Protein AF-A0A7T2S684-F1 (afdb_monomer_lite)

InterPro domains:
  IPR029058 Alpha/Beta hydrolase fold [G3DSA:3.40.50.1820] (92-257)
  IPR029058 Alpha/Beta hydrolase fold [SSF53474] (99-249)
  IPR058590 Tle-like phospholipase domain [PF26363] (94-181)

Secondary structure (DSSP, 8-state):
-HHHHHHHHHHHHHHTTGGG-----SGGG--S----TT---S-HHHHHHHHHHHHHHHHHHHHH--SSHHHHTEEEPPPTTEEESSSSPEE-GGG-EEEEEEEESSTT---EEEEEEEE-----SSGGGT-SSSTT---THHHHHHHHHHHHHHHH-TT-S-EEEEEETHHHHHHHHHHHSHHHHTT--EEEEES--SB----S-HHHHHHHHHH--TTEEEEEESS-GGGGGGSGGGTTSTTB------GGGEEEEE-SS---HHHHTSHHHHHHHHHHHHHHHHHHTT--GGG-HHHHHHHTEEEGGGS--

Organism: Delftia acidovorans (NCBI:txid80866)

Sequence (313 aa):
MQRAVLAIGLSLLLSACAIVNKERPGVYWCNEPFLRTDQVQFEKDELSAARNGYMYVTAAALALQGDKLEDKAHWIETPKRLVPIKPDPIYGEDGFQARAFLLHRSPGSQEIEALVIAFTGSQFDDFWKDWVVTNFIGSTSQYAQARELFRKIASEHPDVPKRILTGFSLGGALASHVALHPDTSKSVDEVWAFNPSGRIFDVRSDEDKRKTASERDSRFWLVANYAEGIRYTRTNFLSWVSGVDWIPAPKNQFVNRIELVKTNPIQGHYRYILFRDLIFAAEQDSRIRGVSEAQNEPLEILRQTSFAACSKG

pLDDT: mean 80.87, std 19.01, range [29.94, 98.81]

Radius of gyration: 18.92 Å; chains: 1; bounding box: 51×43×58 Å

Foldseek 3Di:
DVVVVVVVVVVVVVCVVQVPDDPDQDPLLALPLPDDLPDCLDDPLLLVCLQVCLLQLLQQVVQQQDDDPVNVQKDFDRFQQWAWPDPDWDDDPPGWTKTWTFGAPDRPDPHTAEIEIHTEDDDDDPPCVCVCVCPVVPDCVSLVVLLVVQVVVCVVVVPHPAYEQEYAACSLLSQLLQCQPPVRVVRHQAYEYEPYAQQNQRPDDPVVLVVLQVPFDCRYAYAFAQAAPRVVLQDPPCVVPHSGDHRRHDPSRYHHHQDSDDHHNVVRSDSSRSSVSSLSSNLSSCVNVVPDPVRSSSSVRSVRIHRNSHPDD

Structure (mmCIF, N/CA/C/O backbone):
data_AF-A0A7T2S684-F1
#
_entry.id   AF-A0A7T2S684-F1
#
loop_
_atom_site.group_PDB
_atom_site.id
_atom_site.type_symbol
_atom_site.label_atom_id
_atom_site.label_alt_id
_atom_site.label_comp_id
_atom_site.label_asym_id
_atom_site.label_entity_id
_atom_site.label_seq_id
_atom_site.pdbx_PDB_ins_code
_atom_site.Cartn_x
_atom_site.Cartn_y
_atom_site.Cartn_z
_atom_site.occupancy
_atom_site.B_iso_or_equiv
_atom_site.auth_seq_id
_atom_site.auth_comp_id
_atom_site.auth_asym_id
_atom_site.auth_atom_id
_atom_site.pdbx_PDB_model_num
ATOM 1 N N . MET A 1 1 ? 27.154 19.665 -9.733 1.00 39.84 1 MET A N 1
ATOM 2 C CA . MET A 1 1 ? 27.625 19.203 -8.404 1.00 39.84 1 MET A CA 1
ATOM 3 C C . MET A 1 1 ? 27.408 20.223 -7.283 1.00 39.84 1 MET A C 1
ATOM 5 O O . MET A 1 1 ? 26.737 19.879 -6.324 1.00 39.84 1 MET A O 1
ATOM 9 N N . GLN A 1 2 ? 27.871 21.475 -7.391 1.00 30.19 2 GLN A N 1
ATOM 10 C CA . GLN A 1 2 ? 27.776 22.463 -6.291 1.00 30.19 2 GLN A CA 1
ATOM 11 C C . GLN A 1 2 ? 26.346 22.826 -5.833 1.00 30.19 2 GLN A C 1
ATOM 13 O O . GLN A 1 2 ? 26.132 23.073 -4.652 1.00 30.19 2 GLN A O 1
ATOM 18 N N . ARG A 1 3 ? 25.342 22.794 -6.723 1.00 29.94 3 ARG A N 1
ATOM 19 C CA . ARG A 1 3 ? 23.936 23.065 -6.353 1.00 29.94 3 ARG A CA 1
ATOM 20 C C . ARG A 1 3 ? 23.274 21.933 -5.551 1.00 29.94 3 ARG A C 1
ATOM 22 O O . ARG A 1 3 ? 22.403 22.209 -4.737 1.00 29.94 3 ARG A O 1
ATOM 29 N N . ALA A 1 4 ? 23.713 20.686 -5.744 1.00 33.88 4 ALA A N 1
ATOM 30 C CA . ALA A 1 4 ? 23.217 19.535 -4.985 1.00 33.88 4 ALA A CA 1
ATOM 31 C C . ALA A 1 4 ? 23.741 19.564 -3.542 1.00 33.88 4 ALA A C 1
ATOM 33 O O . ALA A 1 4 ? 22.977 19.379 -2.604 1.00 33.88 4 ALA A O 1
ATOM 34 N N . VAL A 1 5 ? 25.021 19.909 -3.361 1.00 38.28 5 VAL A N 1
ATOM 35 C CA . VAL A 1 5 ? 25.654 20.039 -2.038 1.00 38.28 5 VAL A CA 1
ATOM 36 C C . VAL A 1 5 ? 25.022 21.174 -1.219 1.00 38.28 5 VAL A C 1
ATOM 38 O O . VAL A 1 5 ? 24.808 21.015 -0.021 1.00 38.28 5 VAL A O 1
ATOM 41 N N . LEU A 1 6 ? 24.641 22.286 -1.863 1.00 35.59 6 LEU A N 1
ATOM 42 C CA . LEU A 1 6 ? 23.982 23.407 -1.180 1.00 35.59 6 LEU A CA 1
ATOM 43 C C . LEU A 1 6 ? 22.554 23.077 -0.711 1.00 35.59 6 LEU A C 1
ATOM 45 O O . LEU A 1 6 ? 22.166 23.473 0.385 1.00 35.59 6 LEU A O 1
ATOM 49 N N . ALA A 1 7 ? 21.779 22.340 -1.514 1.00 44.00 7 ALA A N 1
ATOM 50 C CA . ALA A 1 7 ? 20.428 21.919 -1.138 1.00 44.00 7 ALA A CA 1
ATOM 51 C C . ALA A 1 7 ? 20.449 20.903 0.018 1.00 44.00 7 ALA A C 1
ATOM 53 O O . ALA A 1 7 ? 19.655 21.017 0.948 1.00 44.00 7 ALA A O 1
ATOM 54 N N . ILE A 1 8 ? 21.416 19.976 -0.005 1.00 42.66 8 ILE A N 1
ATOM 55 C CA . ILE A 1 8 ? 21.641 18.970 1.045 1.00 42.66 8 ILE A CA 1
ATOM 56 C C . ILE A 1 8 ? 22.076 19.640 2.361 1.00 42.66 8 ILE A C 1
ATOM 58 O O . ILE A 1 8 ? 21.568 19.303 3.432 1.00 42.66 8 ILE A O 1
ATOM 62 N N . GLY A 1 9 ? 22.949 20.650 2.286 1.00 35.19 9 GLY A N 1
ATOM 63 C CA . GLY A 1 9 ? 23.376 21.440 3.445 1.00 35.19 9 GLY A CA 1
ATOM 64 C C . GLY A 1 9 ? 22.241 22.224 4.114 1.00 35.19 9 GLY A C 1
ATOM 65 O O . GLY A 1 9 ? 22.182 22.300 5.340 1.00 35.19 9 GLY A O 1
ATOM 66 N N . LEU A 1 10 ? 21.297 22.761 3.334 1.00 40.22 10 LEU A N 1
ATOM 67 C CA . LEU A 1 10 ? 20.173 23.536 3.871 1.00 40.22 10 LEU A CA 1
ATOM 68 C C . LEU A 1 10 ? 19.100 22.643 4.523 1.00 40.22 10 LEU A C 1
ATOM 70 O O . LEU A 1 10 ? 18.521 23.017 5.543 1.00 40.22 10 LEU A O 1
ATOM 74 N N . SER A 1 11 ? 18.881 21.431 3.999 1.00 43.44 11 SER A N 1
ATOM 75 C CA . SER A 1 11 ? 18.021 20.426 4.643 1.00 43.44 11 SER A CA 1
ATOM 76 C C . SER A 1 11 ? 18.587 19.911 5.970 1.00 43.44 11 SER A C 1
ATOM 78 O O . SER A 1 11 ? 17.816 19.636 6.888 1.00 43.44 11 SER A O 1
ATOM 80 N N . LEU A 1 12 ? 19.916 19.843 6.117 1.00 41.12 12 LEU A N 1
ATOM 81 C CA . LEU A 1 12 ? 20.570 19.452 7.374 1.00 41.12 12 LEU A CA 1
ATOM 82 C C . LEU A 1 12 ? 20.339 20.489 8.485 1.00 41.12 12 LEU A C 1
ATOM 84 O O . LEU A 1 12 ? 20.073 20.121 9.628 1.00 41.12 12 LEU A O 1
ATOM 88 N N . LEU A 1 13 ? 20.345 21.780 8.140 1.00 38.06 13 LEU A N 1
ATOM 89 C CA . LEU A 1 13 ? 20.085 22.868 9.091 1.00 38.06 13 LEU A CA 1
ATOM 90 C C . LEU A 1 13 ? 18.611 22.946 9.523 1.00 38.06 13 LEU A C 1
ATOM 92 O O . LEU A 1 13 ? 18.332 23.240 10.682 1.00 38.06 13 LEU A O 1
ATOM 96 N N . LEU A 1 14 ? 17.665 22.613 8.637 1.00 40.38 14 LEU A N 1
ATOM 97 C CA . LEU A 1 14 ? 16.235 22.541 8.981 1.00 40.38 14 LEU A CA 1
ATOM 98 C C . LEU A 1 14 ? 15.871 21.273 9.776 1.00 40.38 14 LEU A C 1
ATOM 100 O O . LEU A 1 14 ? 14.898 21.273 10.529 1.00 40.38 14 LEU A O 1
ATOM 104 N N . SER A 1 15 ? 16.678 20.215 9.662 1.00 41.69 15 SER A N 1
ATOM 105 C CA . SER A 1 15 ? 16.504 18.961 10.409 1.00 41.69 15 SER A CA 1
ATOM 106 C C . SER A 1 15 ? 17.059 19.035 11.833 1.00 41.69 15 SER A C 1
ATOM 108 O O . SER A 1 15 ? 16.585 18.318 12.707 1.00 41.69 15 SER A O 1
ATOM 110 N N . ALA A 1 16 ? 18.009 19.933 12.113 1.00 33.53 16 ALA A N 1
ATOM 111 C CA . ALA A 1 16 ? 18.573 20.093 13.456 1.00 33.53 16 ALA A CA 1
ATOM 112 C C . ALA A 1 16 ? 17.530 20.550 14.499 1.00 33.53 16 ALA A C 1
ATOM 114 O O . ALA A 1 16 ? 17.606 20.156 15.661 1.00 33.53 16 ALA A O 1
ATOM 115 N N . CYS A 1 17 ? 16.493 21.289 14.085 1.00 37.22 17 CYS A N 1
ATOM 116 C CA . CYS A 1 17 ? 15.357 21.628 14.952 1.00 37.22 17 CYS A CA 1
ATOM 117 C C . CYS A 1 17 ? 14.319 20.493 15.083 1.00 37.22 17 CYS A C 1
ATOM 119 O O . CYS A 1 17 ? 13.532 20.499 16.027 1.00 37.22 17 CYS A O 1
ATOM 121 N N . ALA A 1 18 ? 14.319 19.499 14.185 1.00 38.38 18 ALA A N 1
ATOM 122 C CA . ALA A 1 18 ? 13.431 18.332 14.253 1.00 38.38 18 ALA A CA 1
ATOM 123 C C . ALA A 1 18 ? 13.881 17.288 15.297 1.00 38.38 18 ALA A C 1
ATOM 125 O O . ALA A 1 18 ? 13.074 16.464 15.725 1.00 38.38 18 ALA A O 1
ATOM 126 N N . ILE A 1 19 ? 15.143 17.360 15.741 1.00 40.72 19 ILE A N 1
ATOM 127 C CA . ILE A 1 19 ? 15.779 16.437 16.698 1.00 40.72 19 ILE A CA 1
ATOM 128 C C . ILE A 1 19 ? 15.292 16.658 18.147 1.00 40.72 19 ILE A C 1
ATOM 130 O O . ILE A 1 19 ? 15.455 15.788 18.998 1.00 40.72 19 ILE A O 1
ATOM 134 N N . VAL A 1 20 ? 14.654 17.794 18.454 1.00 38.44 20 VAL A N 1
ATOM 135 C CA . VAL A 1 20 ? 14.320 18.163 19.847 1.00 38.44 20 VAL A CA 1
ATOM 136 C C . VAL A 1 20 ? 12.927 17.689 20.291 1.00 38.44 20 VAL A C 1
ATOM 138 O O . VAL A 1 20 ? 12.655 17.622 21.489 1.00 38.44 20 VAL A O 1
ATOM 141 N N . ASN A 1 21 ? 12.056 17.263 19.371 1.00 39.06 21 ASN A N 1
ATOM 142 C CA . ASN A 1 21 ? 10.782 16.650 19.753 1.00 39.06 21 ASN A CA 1
ATOM 143 C C . ASN A 1 21 ? 10.961 15.143 19.947 1.00 39.06 21 ASN A C 1
ATOM 145 O O . ASN A 1 21 ? 10.680 14.348 19.050 1.00 39.06 21 ASN A O 1
ATOM 149 N N . LYS A 1 22 ? 11.408 14.756 21.149 1.00 43.94 22 LYS A N 1
ATOM 150 C CA . LYS A 1 22 ? 11.205 13.388 21.644 1.00 43.94 22 LYS A CA 1
ATOM 151 C C . LYS A 1 22 ? 9.724 13.044 21.488 1.00 43.94 22 LYS A C 1
ATOM 153 O O . LYS A 1 22 ? 8.872 13.848 21.880 1.00 43.94 22 LYS A O 1
ATOM 158 N N . GLU A 1 23 ? 9.432 11.879 20.910 1.00 49.41 23 GLU A N 1
ATOM 159 C CA . GLU A 1 23 ? 8.083 11.311 20.933 1.00 49.41 23 GLU A CA 1
ATOM 160 C C . GLU A 1 23 ? 7.556 11.408 22.358 1.00 49.41 23 GLU A C 1
ATOM 162 O O . GLU A 1 23 ? 8.245 11.003 23.293 1.00 49.41 23 GLU A O 1
ATOM 167 N N . ARG A 1 24 ? 6.385 12.018 22.546 1.00 49.03 24 ARG A N 1
ATOM 168 C CA . ARG A 1 24 ? 5.746 12.033 23.859 1.00 49.03 24 ARG A CA 1
ATOM 169 C C . ARG A 1 24 ? 5.047 10.682 24.020 1.00 49.03 24 ARG A C 1
ATOM 171 O O . ARG A 1 24 ? 4.053 10.471 23.325 1.00 49.03 24 ARG A O 1
ATOM 178 N N . PRO A 1 25 ? 5.527 9.777 24.893 1.00 47.19 25 PRO A N 1
ATOM 179 C CA . PRO A 1 25 ? 4.787 8.560 25.210 1.00 47.19 25 PRO A CA 1
ATOM 180 C C . PRO A 1 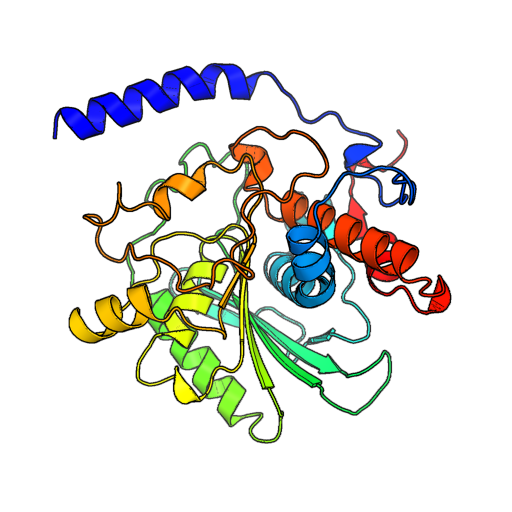25 ? 3.442 8.962 25.841 1.00 47.19 25 PRO A C 1
ATOM 182 O O . PRO A 1 25 ? 3.389 9.947 26.584 1.00 47.19 25 PRO A O 1
ATOM 185 N N . GLY A 1 26 ? 2.352 8.260 25.522 1.00 60.19 26 GLY A N 1
ATOM 186 C CA . GLY A 1 26 ? 1.001 8.571 26.009 1.00 60.19 26 GLY A CA 1
ATOM 187 C C . GLY A 1 26 ? -0.079 8.566 24.920 1.00 60.19 26 GLY A C 1
ATOM 188 O O . GLY A 1 26 ? 0.121 7.983 23.857 1.00 60.19 26 GLY A O 1
ATOM 189 N N . VAL A 1 27 ? -1.206 9.245 25.207 1.00 50.19 27 VAL A N 1
ATOM 190 C CA . VAL A 1 27 ? -2.505 9.294 24.475 1.00 50.19 27 VAL A CA 1
ATOM 191 C C . VAL A 1 27 ? -2.404 9.206 22.943 1.00 50.19 27 VAL A C 1
ATOM 193 O O . VAL A 1 27 ? -3.266 8.614 22.309 1.00 50.19 27 VAL A O 1
ATOM 196 N N . TYR A 1 28 ? -1.341 9.748 22.349 1.00 56.31 28 TYR A N 1
ATOM 197 C CA . TYR A 1 28 ? -1.071 9.758 20.908 1.00 56.31 28 TYR A CA 1
ATOM 198 C C . TYR A 1 28 ? -0.922 8.379 20.267 1.00 56.31 28 TYR A C 1
ATOM 200 O O . TYR A 1 28 ? -1.254 8.203 19.099 1.00 56.31 28 TYR A O 1
ATOM 208 N N . TRP A 1 29 ? -0.376 7.417 20.999 1.00 65.56 29 TRP A N 1
ATOM 209 C CA . TRP A 1 29 ? -0.237 6.047 20.516 1.00 65.56 29 TRP A CA 1
ATOM 210 C C . TRP A 1 29 ? -1.450 5.195 20.882 1.00 65.56 29 TRP A C 1
ATOM 212 O O . TRP A 1 29 ? -1.588 4.091 20.374 1.00 65.56 29 TRP A O 1
ATOM 222 N N . CYS A 1 30 ? -2.315 5.689 21.774 1.00 71.69 30 CYS A N 1
ATOM 223 C CA . CYS A 1 30 ? -3.399 4.904 22.345 1.00 71.69 30 CYS A CA 1
ATOM 224 C C . CYS A 1 30 ? -4.524 4.680 21.346 1.00 71.69 30 CYS A C 1
ATOM 226 O O . CYS A 1 30 ? -4.918 5.572 20.604 1.00 71.69 30 CYS A O 1
ATOM 228 N N . ASN A 1 31 ? -5.090 3.481 21.412 1.00 68.38 31 ASN A N 1
ATOM 229 C CA . ASN A 1 31 ? -6.130 3.003 20.507 1.00 68.38 31 ASN A CA 1
ATOM 230 C C . ASN A 1 31 ? -7.540 3.469 20.879 1.00 68.38 31 ASN A C 1
ATOM 232 O O . ASN A 1 31 ? -8.526 2.972 20.336 1.00 68.38 31 ASN A O 1
ATOM 236 N N . GLU A 1 32 ? -7.655 4.397 21.830 1.00 65.94 32 GLU A N 1
ATOM 237 C CA . GLU A 1 32 ? -8.937 4.995 22.175 1.00 65.94 32 GLU A CA 1
ATOM 238 C C . GLU A 1 32 ? -9.296 6.047 21.116 1.00 65.94 32 GLU A C 1
ATOM 240 O O . GLU A 1 32 ? -8.545 7.010 20.935 1.00 65.94 32 GLU A O 1
ATOM 245 N N . PRO A 1 33 ? -10.434 5.909 20.411 1.00 61.09 33 PRO A N 1
ATOM 246 C CA . PRO A 1 33 ? -10.879 6.903 19.444 1.00 61.09 33 PRO A CA 1
ATOM 247 C C . PRO A 1 33 ? -11.296 8.186 20.177 1.00 61.09 33 PRO A C 1
ATOM 249 O O . PRO A 1 33 ? -12.446 8.356 20.572 1.00 61.09 33 PRO A O 1
ATOM 252 N N . PHE A 1 34 ? -10.354 9.110 20.368 1.00 64.88 34 PHE A N 1
ATOM 253 C CA . PHE A 1 34 ? -10.601 10.385 21.052 1.00 64.88 34 PHE A CA 1
ATOM 254 C C . PHE A 1 34 ? -11.191 11.466 20.133 1.00 64.88 34 PHE A C 1
ATOM 256 O O . PHE A 1 34 ? -11.574 12.538 20.605 1.00 64.88 34 PHE A O 1
ATOM 263 N N . LEU A 1 35 ? -11.281 11.201 18.827 1.00 63.88 35 LEU A N 1
ATOM 264 C CA . LEU A 1 35 ? -11.844 12.151 17.870 1.00 63.88 35 LEU A CA 1
ATOM 265 C C . LEU A 1 35 ? -13.353 12.213 18.000 1.00 63.88 35 LEU A C 1
ATOM 267 O O . LEU A 1 35 ? -14.013 11.176 18.050 1.00 63.88 35 LEU A O 1
ATOM 271 N N . ARG A 1 36 ? -13.912 13.419 18.030 1.00 64.06 36 ARG A N 1
ATOM 272 C CA . ARG A 1 36 ? -15.363 13.616 17.969 1.00 64.06 36 ARG A CA 1
ATOM 273 C C . ARG A 1 36 ? -15.816 13.803 16.522 1.00 64.06 36 ARG A C 1
ATOM 275 O O . ARG A 1 36 ? -15.065 14.288 15.683 1.00 64.06 36 ARG A O 1
ATOM 282 N N . THR A 1 37 ? -17.074 13.475 16.231 1.00 62.88 37 THR A N 1
ATOM 283 C CA . THR A 1 37 ? -17.661 13.628 14.886 1.00 62.88 37 THR A CA 1
ATOM 284 C C . THR A 1 37 ? -17.737 15.082 14.413 1.00 62.88 37 THR A C 1
ATOM 286 O O . THR A 1 37 ? -17.813 15.322 13.215 1.00 62.88 37 THR A O 1
ATOM 289 N N . ASP A 1 38 ? -17.726 16.048 15.336 1.00 59.62 38 ASP A N 1
ATOM 290 C CA . ASP A 1 38 ? -17.776 17.491 15.073 1.00 59.62 38 ASP A CA 1
ATOM 291 C C . ASP A 1 38 ? -16.390 18.148 14.933 1.00 59.62 38 ASP A C 1
ATOM 293 O O . ASP A 1 38 ? -16.299 19.340 14.639 1.00 59.62 38 ASP A O 1
ATOM 297 N N . GLN A 1 39 ? -15.303 17.390 15.106 1.00 65.75 39 GLN A N 1
ATOM 298 C CA . GLN A 1 39 ? -13.948 17.881 14.872 1.00 65.75 39 GLN A CA 1
ATOM 299 C C . GLN A 1 39 ? -13.576 17.692 13.400 1.00 65.75 39 GLN A C 1
ATOM 301 O O . GLN A 1 39 ? -13.364 16.572 12.934 1.00 65.75 39 GLN A O 1
ATOM 306 N N . VAL A 1 40 ? -13.478 18.797 12.658 1.00 58.69 40 VAL A N 1
ATOM 307 C CA . VAL A 1 40 ? -12.962 18.789 11.282 1.00 58.69 40 VAL A CA 1
ATOM 308 C C . VAL A 1 40 ? -11.446 18.641 11.347 1.00 58.69 40 VAL A C 1
ATOM 310 O O . VAL A 1 40 ? -10.722 19.630 11.439 1.00 58.69 40 VAL A O 1
ATOM 313 N N . GLN A 1 41 ? -10.982 17.395 11.379 1.00 80.44 41 GLN A N 1
ATOM 314 C CA . GLN A 1 41 ? -9.556 17.071 11.420 1.00 80.44 41 GLN A CA 1
ATOM 315 C C . GLN A 1 41 ? -9.036 16.543 10.080 1.00 80.44 41 GLN A C 1
ATOM 317 O O . GLN A 1 41 ? -7.875 16.765 9.761 1.00 80.44 41 GLN A O 1
ATOM 322 N N . PHE A 1 42 ? -9.912 15.922 9.285 1.00 88.12 42 PHE A N 1
ATOM 323 C CA . PHE A 1 42 ? -9.614 15.420 7.947 1.00 88.12 42 PHE A CA 1
ATOM 324 C C . PHE A 1 42 ? -10.619 15.966 6.932 1.00 88.12 42 PHE A C 1
ATOM 326 O O . PHE A 1 42 ? -11.815 16.098 7.214 1.00 88.12 42 PHE A O 1
ATOM 333 N N . GLU A 1 43 ? -10.138 16.266 5.733 1.00 90.25 43 GLU A N 1
ATOM 334 C CA . GLU A 1 43 ? -10.942 16.683 4.595 1.00 90.25 43 GLU A CA 1
ATOM 335 C C . GLU A 1 43 ? -11.573 15.489 3.855 1.00 90.25 43 GLU A C 1
ATOM 337 O O . GLU A 1 43 ? -11.316 14.315 4.121 1.00 90.25 43 GLU A O 1
ATOM 342 N N . LYS A 1 44 ? -12.457 15.782 2.895 1.00 90.88 44 LYS A N 1
ATOM 343 C CA . LYS A 1 44 ? -13.269 14.769 2.204 1.00 90.88 44 LYS A CA 1
ATOM 344 C C . LYS A 1 44 ? -12.439 13.732 1.435 1.00 90.88 44 LYS A C 1
ATOM 346 O O . LYS A 1 44 ? -12.834 12.569 1.363 1.00 90.88 44 LYS A O 1
ATOM 351 N N . ASP A 1 45 ? -11.347 14.147 0.805 1.00 92.62 45 ASP A N 1
ATOM 352 C CA . ASP A 1 45 ? -10.444 13.247 0.083 1.00 92.62 45 ASP A CA 1
ATOM 353 C C . ASP A 1 45 ? -9.624 12.378 1.042 1.00 92.62 45 ASP A C 1
ATOM 355 O O . ASP A 1 45 ? -9.468 11.189 0.779 1.00 92.62 45 ASP A O 1
ATOM 359 N N . GLU A 1 46 ? -9.199 12.925 2.182 1.00 94.19 46 GLU A N 1
ATOM 360 C CA . GLU A 1 46 ? -8.542 12.180 3.260 1.00 94.19 46 GLU A CA 1
ATOM 361 C C . GLU A 1 46 ? -9.454 11.096 3.838 1.00 94.19 46 GLU A C 1
ATOM 363 O O . GLU A 1 46 ? -9.074 9.926 3.868 1.00 94.19 46 GLU A O 1
ATOM 368 N N . LEU A 1 47 ? -10.693 11.450 4.195 1.00 94.25 47 LEU A N 1
ATOM 369 C CA . LEU A 1 47 ? -11.699 10.495 4.670 1.00 94.25 47 LEU A CA 1
ATOM 370 C C . LEU A 1 47 ? -12.030 9.438 3.606 1.00 94.25 47 LEU A C 1
ATOM 372 O O . LEU A 1 47 ? -12.184 8.258 3.917 1.00 94.25 47 LEU A O 1
ATOM 376 N N . SER A 1 48 ? -12.093 9.828 2.327 1.00 95.19 48 SER A N 1
ATOM 377 C CA . SER A 1 48 ? -12.333 8.878 1.236 1.00 95.19 48 SER A CA 1
ATOM 378 C C . SER A 1 48 ? -11.162 7.917 1.029 1.00 95.19 48 SER A C 1
ATOM 380 O O . SER A 1 48 ? -11.397 6.729 0.806 1.00 95.19 48 SER A O 1
ATOM 382 N N . ALA A 1 49 ? -9.922 8.407 1.072 1.00 96.31 49 ALA A N 1
ATOM 383 C CA . ALA A 1 49 ? -8.735 7.566 0.978 1.00 96.31 49 ALA A CA 1
ATOM 384 C C . ALA A 1 49 ? -8.643 6.624 2.182 1.00 96.31 49 ALA A C 1
ATOM 386 O O . ALA A 1 49 ? -8.360 5.444 2.006 1.00 96.31 49 ALA A O 1
ATOM 387 N N . ALA A 1 50 ? -8.962 7.110 3.382 1.00 96.25 50 ALA A N 1
ATOM 388 C CA . ALA A 1 50 ? -8.982 6.307 4.595 1.00 96.25 50 ALA A CA 1
ATOM 389 C C . ALA A 1 50 ? -10.032 5.191 4.531 1.00 96.25 50 ALA A C 1
ATOM 391 O O . ALA A 1 50 ? -9.698 4.019 4.703 1.00 96.25 50 ALA A O 1
ATOM 392 N N . ARG A 1 51 ? -11.280 5.520 4.178 1.00 96.31 51 ARG A N 1
ATOM 393 C CA . ARG A 1 51 ? -12.357 4.534 4.005 1.00 96.31 51 ARG A CA 1
ATOM 394 C C . ARG A 1 51 ? -11.997 3.434 3.011 1.00 96.31 51 ARG A C 1
ATOM 396 O O . ARG A 1 51 ? -12.334 2.277 3.233 1.00 96.31 51 ARG A O 1
ATOM 403 N N . ASN A 1 52 ? -11.400 3.797 1.883 1.00 96.94 52 ASN A N 1
ATOM 404 C CA . ASN A 1 52 ? -11.113 2.834 0.824 1.00 96.9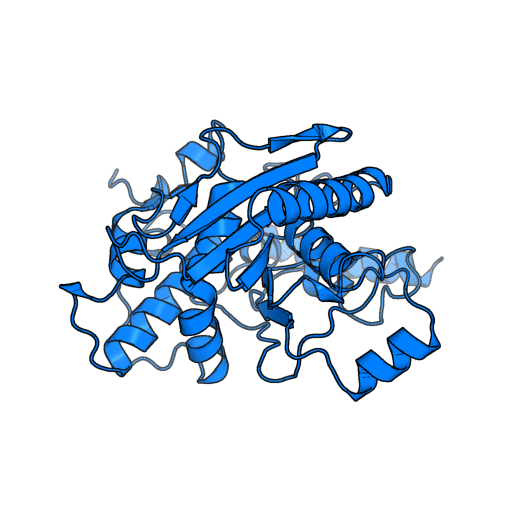4 52 ASN A CA 1
ATOM 405 C C . ASN A 1 52 ? -9.789 2.088 1.073 1.00 96.94 52 ASN A C 1
ATOM 407 O O . ASN A 1 52 ? -9.616 0.973 0.594 1.00 96.94 52 ASN A O 1
ATOM 411 N N . GLY A 1 53 ? -8.865 2.703 1.816 1.00 97.62 53 GLY A N 1
ATOM 412 C CA . GLY A 1 53 ? -7.485 2.257 1.976 1.00 97.62 53 GLY A CA 1
ATOM 413 C C . GLY A 1 53 ? -7.157 1.583 3.304 1.00 97.62 53 GLY A C 1
ATOM 414 O O . GLY A 1 53 ? -6.070 1.015 3.409 1.00 97.62 53 GLY A O 1
ATOM 415 N N . TYR A 1 54 ? -8.043 1.619 4.312 1.00 97.38 54 TYR A N 1
ATOM 416 C CA . TYR A 1 54 ? -7.724 1.141 5.668 1.00 97.38 54 TYR A CA 1
ATOM 417 C C . TYR A 1 54 ? -7.237 -0.317 5.683 1.00 97.38 54 TYR A C 1
ATOM 419 O O . TYR A 1 54 ? -6.293 -0.659 6.394 1.00 97.38 54 TYR A O 1
ATOM 427 N N . MET A 1 55 ? -7.823 -1.184 4.855 1.00 98.00 55 MET A N 1
ATOM 428 C CA . MET A 1 55 ? -7.422 -2.588 4.819 1.00 98.00 55 MET A CA 1
ATOM 429 C C . MET A 1 55 ? -6.059 -2.778 4.141 1.00 98.00 55 MET A C 1
ATOM 431 O O . MET A 1 55 ? -5.254 -3.604 4.566 1.00 98.00 55 MET A O 1
ATOM 435 N N . TYR A 1 56 ? -5.753 -1.971 3.125 1.00 98.44 56 TYR A N 1
ATOM 436 C CA . TYR A 1 56 ? -4.489 -2.061 2.395 1.00 98.44 56 TYR A CA 1
ATOM 437 C C . TYR A 1 56 ? -3.332 -1.436 3.172 1.00 98.44 56 TYR A C 1
ATOM 439 O O . TYR A 1 56 ? -2.239 -1.997 3.171 1.00 98.44 56 TYR A O 1
ATOM 447 N N . VAL A 1 57 ? -3.566 -0.343 3.910 1.00 97.56 57 VAL A N 1
ATOM 448 C CA . VAL A 1 57 ? -2.558 0.193 4.839 1.00 97.56 57 VAL A CA 1
ATOM 449 C C . VAL A 1 57 ? -2.285 -0.799 5.970 1.00 97.56 57 VAL A C 1
ATOM 451 O O . VAL A 1 57 ? -1.135 -0.957 6.373 1.00 97.56 57 VAL A O 1
ATOM 454 N N . THR A 1 58 ? -3.313 -1.529 6.423 1.00 97.25 58 THR A N 1
ATOM 455 C CA . THR A 1 58 ? -3.164 -2.605 7.413 1.00 97.25 58 THR A CA 1
ATOM 456 C C . THR A 1 58 ? -2.319 -3.746 6.856 1.00 97.25 58 THR A C 1
ATOM 458 O O . THR A 1 58 ? -1.339 -4.136 7.482 1.00 97.25 58 THR A O 1
ATOM 461 N N . ALA A 1 59 ? -2.617 -4.230 5.646 1.00 97.75 59 ALA A N 1
ATOM 462 C CA . ALA A 1 59 ? -1.811 -5.258 4.984 1.00 97.75 59 ALA A CA 1
ATOM 463 C C . ALA A 1 59 ? -0.350 -4.810 4.773 1.00 97.75 59 ALA A C 1
ATOM 465 O O . ALA A 1 59 ? 0.578 -5.582 5.017 1.00 97.75 59 ALA A O 1
ATOM 466 N N . ALA A 1 60 ? -0.135 -3.554 4.369 1.00 96.56 60 ALA A N 1
ATOM 467 C CA . ALA A 1 60 ? 1.193 -2.967 4.212 1.00 96.56 60 ALA A CA 1
ATOM 468 C C . ALA A 1 60 ? 1.960 -2.869 5.543 1.00 96.56 60 ALA A C 1
ATOM 470 O O . ALA A 1 60 ? 3.169 -3.099 5.568 1.00 96.56 60 ALA A O 1
ATOM 471 N N . ALA A 1 61 ? 1.275 -2.550 6.645 1.00 93.62 61 ALA A N 1
ATOM 472 C CA . ALA A 1 61 ? 1.874 -2.499 7.976 1.00 93.62 61 ALA A CA 1
ATOM 473 C C . ALA A 1 61 ? 2.206 -3.909 8.495 1.00 93.62 61 ALA A C 1
ATOM 475 O O . ALA A 1 61 ? 3.327 -4.142 8.940 1.00 93.62 61 ALA A O 1
ATOM 476 N N . LEU A 1 62 ? 1.293 -4.874 8.333 1.00 93.62 62 LEU A N 1
ATOM 477 C CA . LEU A 1 62 ? 1.507 -6.285 8.682 1.00 93.62 62 LEU A CA 1
ATOM 478 C C . LEU A 1 62 ? 2.676 -6.914 7.915 1.00 93.62 62 LEU A C 1
ATOM 480 O O . LEU A 1 62 ? 3.407 -7.736 8.465 1.00 93.62 62 LEU A O 1
ATOM 484 N N . ALA A 1 63 ? 2.892 -6.529 6.652 1.00 92.56 63 ALA A N 1
ATOM 485 C CA . ALA A 1 63 ? 4.058 -6.975 5.888 1.00 92.56 63 ALA A CA 1
ATOM 486 C C . ALA A 1 63 ? 5.378 -6.588 6.566 1.00 92.56 63 ALA A C 1
ATOM 488 O O . ALA A 1 63 ? 6.339 -7.348 6.512 1.00 92.56 63 ALA A O 1
ATOM 489 N N . LEU A 1 64 ? 5.408 -5.438 7.240 1.00 86.88 64 LEU A N 1
ATOM 490 C CA . LEU A 1 64 ? 6.576 -4.929 7.948 1.00 86.88 64 LEU A CA 1
ATOM 491 C C . LEU A 1 64 ? 6.687 -5.425 9.390 1.00 86.88 64 LEU A C 1
ATOM 493 O O . LEU A 1 64 ? 7.723 -5.181 10.001 1.00 86.88 64 LEU A O 1
ATOM 497 N N . GLN A 1 65 ? 5.673 -6.106 9.921 1.00 85.81 65 GLN A N 1
ATOM 498 C CA . GLN A 1 65 ? 5.681 -6.633 11.281 1.00 85.81 65 GLN A CA 1
ATOM 499 C C . GLN A 1 65 ? 6.484 -7.941 11.353 1.00 85.81 65 GLN A C 1
ATOM 501 O O . GLN A 1 65 ? 6.148 -8.935 10.692 1.00 85.81 65 GLN A O 1
ATOM 506 N N . GLY A 1 66 ? 7.545 -7.928 12.164 1.00 80.06 66 GLY A N 1
ATOM 507 C CA . GLY A 1 66 ? 8.366 -9.087 12.514 1.00 80.06 66 GLY A CA 1
ATOM 508 C C . GLY A 1 66 ? 8.585 -9.209 14.026 1.00 80.06 66 GLY A C 1
ATOM 509 O O . GLY A 1 66 ? 7.747 -8.794 14.820 1.00 80.06 66 GLY A O 1
ATOM 510 N N . ASP A 1 67 ? 9.730 -9.771 14.426 1.00 69.94 67 ASP A N 1
ATOM 511 C CA . ASP A 1 67 ? 10.023 -10.115 15.830 1.00 69.94 67 ASP A CA 1
ATOM 512 C C . ASP A 1 67 ? 10.965 -9.130 16.547 1.00 69.94 67 ASP A C 1
ATOM 514 O O . ASP A 1 67 ? 11.442 -9.391 17.663 1.00 69.94 67 ASP A O 1
ATOM 518 N N . LYS A 1 68 ? 11.274 -7.994 15.911 1.00 70.50 68 LYS A N 1
ATOM 519 C CA . LYS A 1 68 ? 12.183 -6.983 16.468 1.00 70.50 68 LYS A CA 1
ATOM 520 C C . LYS A 1 68 ? 11.523 -6.229 17.621 1.00 70.50 68 LYS A C 1
ATOM 522 O O . LYS A 1 68 ? 10.305 -6.190 17.754 1.00 70.50 68 LYS A O 1
ATOM 527 N N . LEU A 1 69 ? 12.344 -5.602 18.464 1.00 66.69 69 LEU A N 1
ATOM 528 C CA . LEU A 1 69 ? 11.876 -4.869 19.647 1.00 66.69 69 LEU A CA 1
ATOM 529 C C . LEU A 1 69 ? 10.908 -3.727 19.286 1.00 66.69 69 LEU A C 1
ATOM 531 O O . LEU A 1 69 ? 9.935 -3.498 19.993 1.00 66.69 69 LEU A O 1
ATOM 535 N N . GLU A 1 70 ? 11.148 -3.076 18.150 1.00 67.88 70 GLU A N 1
ATOM 536 C CA . GLU A 1 70 ? 10.286 -2.053 17.554 1.00 67.88 70 GLU A CA 1
ATOM 537 C C . GLU A 1 70 ? 8.908 -2.605 17.148 1.00 67.88 70 GLU A C 1
ATOM 539 O O . GLU A 1 70 ? 7.888 -1.989 17.446 1.00 67.88 70 GLU A O 1
ATOM 544 N N . ASP A 1 71 ? 8.863 -3.788 16.530 1.00 68.81 71 ASP A N 1
ATOM 545 C CA . ASP A 1 71 ? 7.610 -4.435 16.119 1.00 68.81 71 ASP A CA 1
ATOM 546 C C . ASP A 1 71 ? 6.836 -4.957 17.338 1.00 68.81 71 ASP A C 1
ATOM 548 O O . ASP A 1 71 ? 5.617 -4.843 17.409 1.00 68.81 71 ASP A O 1
ATOM 552 N N . LYS A 1 72 ? 7.549 -5.423 18.371 1.00 71.50 72 LYS A N 1
ATOM 553 C CA . LYS A 1 72 ? 6.955 -5.746 19.679 1.00 71.50 72 LYS A CA 1
ATOM 554 C C . LYS A 1 72 ? 6.393 -4.515 20.389 1.00 71.50 72 LYS A C 1
ATOM 556 O O . LYS A 1 72 ? 5.520 -4.656 21.240 1.00 71.50 72 LYS A O 1
ATOM 561 N N . ALA A 1 73 ? 6.889 -3.323 20.058 1.00 74.69 73 ALA A N 1
ATOM 562 C CA . ALA A 1 73 ? 6.371 -2.064 20.573 1.00 74.69 73 ALA A CA 1
ATOM 563 C C . ALA A 1 73 ? 5.182 -1.518 19.763 1.00 74.69 73 ALA A C 1
ATOM 565 O O . ALA A 1 73 ? 4.524 -0.599 20.246 1.00 74.69 73 ALA A O 1
ATOM 566 N N . HIS A 1 74 ? 4.900 -2.070 18.578 1.00 80.62 74 HIS A N 1
ATOM 567 C CA . HIS A 1 74 ? 3.852 -1.627 17.654 1.00 80.62 74 HIS A CA 1
ATOM 568 C C . HIS A 1 74 ? 3.208 -2.846 16.975 1.00 80.62 74 HIS A C 1
ATOM 570 O O . HIS A 1 74 ? 3.443 -3.126 15.801 1.00 80.62 74 HIS A O 1
ATOM 576 N N . TRP A 1 75 ? 2.416 -3.595 17.738 1.00 87.69 75 TRP A N 1
ATOM 577 C CA . TRP A 1 75 ? 1.779 -4.822 17.276 1.00 87.69 75 TRP A CA 1
ATOM 578 C C . TRP A 1 75 ? 0.415 -4.550 16.645 1.00 87.69 75 TRP A C 1
ATOM 580 O O . TRP A 1 75 ? -0.387 -3.782 17.171 1.00 87.69 75 TRP A O 1
ATOM 590 N N . ILE A 1 76 ? 0.132 -5.227 15.540 1.00 90.69 76 ILE A N 1
ATOM 591 C CA . ILE A 1 76 ? -1.141 -5.224 14.826 1.00 90.69 76 ILE A CA 1
ATOM 592 C C . ILE A 1 76 ? -1.588 -6.683 14.724 1.00 90.69 76 ILE A C 1
ATOM 594 O O . ILE A 1 76 ? -0.889 -7.507 14.122 1.00 90.69 76 ILE A O 1
ATOM 598 N N . GLU A 1 77 ? -2.735 -7.038 15.305 1.00 91.94 77 GLU A N 1
ATOM 599 C CA . GLU A 1 77 ? -3.330 -8.344 15.014 1.00 91.94 77 GLU A CA 1
ATOM 600 C C . GLU A 1 77 ? -3.885 -8.361 13.586 1.00 91.94 77 GLU A C 1
ATOM 602 O O . GLU A 1 77 ? -4.355 -7.357 13.051 1.00 91.94 77 GLU A O 1
ATOM 607 N N . THR A 1 78 ? -3.812 -9.522 12.937 1.00 94.12 78 THR A N 1
ATOM 608 C CA . THR A 1 78 ? -4.304 -9.657 11.565 1.00 94.12 78 THR A CA 1
ATOM 609 C C . THR A 1 78 ? -5.839 -9.622 11.555 1.00 94.12 78 THR A C 1
ATOM 611 O O . THR A 1 78 ? -6.453 -10.485 12.188 1.00 94.12 78 THR A O 1
ATOM 614 N N . PRO A 1 79 ? -6.479 -8.682 10.828 1.00 95.06 79 PRO A N 1
ATOM 615 C CA . PRO A 1 79 ? -7.936 -8.593 10.774 1.00 95.06 79 PRO A CA 1
ATOM 616 C C . PRO A 1 79 ? -8.557 -9.865 10.200 1.00 95.06 79 PRO A C 1
ATOM 618 O O . PRO A 1 79 ? -8.036 -10.440 9.247 1.00 95.06 79 PRO A O 1
ATOM 621 N N . LYS A 1 80 ? -9.736 -10.261 10.693 1.00 94.19 80 LYS A N 1
ATOM 622 C CA . LYS A 1 80 ? -10.423 -11.506 10.281 1.00 94.19 80 LYS A CA 1
ATOM 623 C C . LYS A 1 80 ? -10.692 -11.620 8.776 1.00 94.19 80 LYS A C 1
ATOM 625 O O . LYS A 1 80 ? -10.831 -12.730 8.271 1.00 94.19 80 LYS A O 1
ATOM 630 N N . ARG A 1 81 ? -10.828 -10.492 8.069 1.00 96.06 81 ARG A N 1
ATOM 631 C CA . ARG A 1 81 ? -11.006 -10.465 6.608 1.00 96.06 81 ARG A CA 1
ATOM 632 C C . ARG A 1 81 ? -9.708 -10.690 5.837 1.00 96.06 81 ARG A C 1
ATOM 634 O O . ARG A 1 81 ? -9.793 -11.081 4.680 1.00 96.06 81 ARG A O 1
ATOM 641 N N . LEU A 1 82 ? -8.541 -10.432 6.427 1.00 96.50 82 LEU A N 1
ATOM 642 C CA . LEU A 1 82 ? -7.238 -10.640 5.795 1.00 96.50 82 LEU A CA 1
ATOM 643 C C . LEU A 1 82 ? -6.685 -12.007 6.189 1.00 96.50 82 LEU A C 1
ATOM 645 O O . LEU A 1 82 ? -6.096 -12.174 7.251 1.00 96.50 82 LEU A O 1
ATOM 649 N N . VAL A 1 83 ? -6.837 -12.989 5.307 1.00 96.88 83 VAL A N 1
ATOM 650 C CA . VAL A 1 83 ? -6.309 -14.335 5.532 1.00 96.88 83 VAL A CA 1
ATOM 651 C C . VAL A 1 83 ? -4.961 -14.465 4.824 1.00 96.88 83 VAL A C 1
ATOM 653 O O . VAL A 1 83 ? -4.912 -14.352 3.598 1.00 96.88 83 VAL A O 1
ATOM 656 N N . PRO A 1 84 ? -3.848 -14.684 5.541 1.00 96.44 84 PRO A N 1
ATOM 657 C CA . PRO A 1 84 ? -2.546 -14.824 4.905 1.00 96.44 84 PRO A CA 1
ATOM 658 C C . PRO A 1 84 ? -2.485 -16.112 4.072 1.00 96.44 84 PRO A C 1
ATOM 660 O O . PRO A 1 84 ? -2.885 -17.180 4.529 1.00 96.44 84 PRO A O 1
ATOM 663 N N . ILE A 1 85 ? -1.940 -16.028 2.855 1.00 96.44 85 ILE A N 1
ATOM 664 C CA . ILE A 1 85 ? -1.736 -17.201 1.980 1.00 96.44 85 ILE A CA 1
ATOM 665 C C . ILE A 1 85 ? -0.652 -18.124 2.558 1.00 96.44 85 ILE A C 1
ATOM 667 O O . ILE A 1 85 ? -0.674 -19.336 2.351 1.00 96.44 85 ILE A O 1
ATOM 671 N N . LYS A 1 86 ? 0.299 -17.549 3.303 1.00 93.56 86 LYS A N 1
ATOM 672 C CA . LYS A 1 86 ? 1.331 -18.259 4.064 1.00 93.56 86 LYS A CA 1
ATOM 673 C C . LYS A 1 86 ? 1.503 -17.609 5.436 1.00 93.56 86 LYS A C 1
ATOM 675 O O . LYS A 1 86 ? 1.432 -16.384 5.505 1.00 93.56 86 LYS A O 1
ATOM 680 N N . PRO A 1 87 ? 1.756 -18.390 6.501 1.00 87.75 87 PRO A N 1
ATOM 681 C CA . PRO A 1 87 ? 1.933 -17.840 7.847 1.00 87.75 87 PRO A CA 1
ATOM 682 C C . PRO A 1 87 ? 3.135 -16.885 7.927 1.00 87.75 87 PRO A C 1
ATOM 684 O O . PRO A 1 87 ? 3.036 -15.788 8.485 1.00 87.75 87 PRO A O 1
ATOM 687 N N . ASP A 1 88 ? 4.244 -17.272 7.300 1.00 89.62 88 ASP A N 1
ATOM 688 C CA . ASP A 1 88 ? 5.493 -16.516 7.321 1.00 89.62 88 ASP A CA 1
ATOM 689 C C . ASP A 1 88 ? 5.604 -15.546 6.133 1.00 89.62 88 ASP A C 1
ATOM 691 O O . ASP A 1 88 ? 5.021 -15.796 5.067 1.00 89.62 88 ASP A O 1
ATOM 695 N N . PRO A 1 89 ? 6.376 -14.449 6.272 1.00 91.69 89 PRO A N 1
ATOM 696 C CA . PRO A 1 89 ? 6.759 -13.621 5.138 1.00 91.69 89 PRO A CA 1
ATOM 697 C C . PRO A 1 89 ? 7.423 -14.436 4.027 1.00 91.69 89 PRO A C 1
ATOM 699 O O . PRO A 1 89 ? 8.128 -15.419 4.251 1.00 91.69 89 PRO A O 1
ATOM 702 N N . ILE A 1 90 ? 7.215 -13.994 2.795 1.00 94.25 90 ILE A N 1
ATOM 703 C CA . ILE A 1 90 ? 7.886 -14.527 1.620 1.00 94.25 90 ILE A CA 1
ATOM 704 C C . ILE A 1 90 ? 9.211 -13.789 1.490 1.00 94.25 90 ILE A C 1
ATOM 706 O O . ILE A 1 90 ? 9.214 -12.579 1.280 1.00 94.25 90 ILE A O 1
ATOM 710 N N . TYR A 1 91 ? 10.314 -14.522 1.607 1.00 91.38 91 TYR A N 1
ATOM 711 C CA . TYR A 1 91 ? 11.670 -13.988 1.511 1.00 91.38 91 TYR A CA 1
ATOM 712 C C . TYR A 1 91 ? 12.257 -14.207 0.120 1.00 91.38 91 TYR A C 1
ATOM 714 O O . TYR A 1 91 ? 11.993 -15.224 -0.527 1.00 91.38 91 TYR A O 1
ATOM 722 N N . GLY A 1 92 ? 13.090 -13.266 -0.303 1.00 87.81 92 GLY A N 1
ATOM 723 C CA . GLY A 1 92 ? 13.937 -13.383 -1.477 1.00 87.81 92 GLY A CA 1
ATOM 724 C C . GLY A 1 92 ? 15.343 -12.847 -1.222 1.00 87.81 92 GLY A C 1
ATOM 725 O O . GLY A 1 92 ? 15.767 -12.652 -0.081 1.00 87.81 92 GLY A O 1
ATOM 726 N N . GLU A 1 93 ? 16.080 -12.626 -2.300 1.00 84.12 93 GLU A N 1
ATOM 727 C CA . GLU A 1 93 ? 17.451 -12.121 -2.270 1.00 84.12 93 GLU A CA 1
ATOM 728 C C . GLU A 1 93 ? 17.495 -10.613 -1.998 1.00 84.12 93 GLU A C 1
ATOM 730 O O . GLU A 1 93 ? 16.489 -9.907 -2.119 1.00 84.12 93 GLU A O 1
ATOM 735 N N . ASP A 1 94 ? 18.674 -10.100 -1.640 1.00 80.38 94 ASP A N 1
ATOM 736 C CA . ASP A 1 94 ? 18.924 -8.674 -1.385 1.00 80.38 94 ASP A CA 1
ATOM 737 C C . ASP A 1 94 ? 17.981 -8.044 -0.342 1.00 80.38 94 ASP A C 1
ATOM 739 O O . ASP A 1 94 ? 17.730 -6.841 -0.364 1.00 80.38 94 ASP A O 1
ATOM 743 N N . GLY A 1 95 ? 17.437 -8.847 0.579 1.00 80.31 95 GLY A N 1
ATOM 744 C CA . GLY A 1 95 ? 16.493 -8.381 1.595 1.00 80.31 95 GLY A CA 1
ATOM 745 C C . GLY A 1 95 ? 15.070 -8.148 1.079 1.00 80.31 95 GLY A C 1
ATOM 746 O O . GLY A 1 95 ? 14.291 -7.496 1.773 1.00 80.31 95 GLY A O 1
ATOM 747 N N . PHE A 1 96 ? 14.717 -8.668 -0.104 1.00 88.56 96 PHE A N 1
ATOM 748 C CA . PHE A 1 96 ? 13.339 -8.677 -0.590 1.00 88.56 96 PHE A CA 1
ATOM 749 C C . PHE A 1 96 ? 12.434 -9.461 0.366 1.00 88.56 96 PHE A C 1
ATOM 751 O O . PHE A 1 96 ? 12.726 -10.612 0.703 1.00 88.56 96 PHE A O 1
ATOM 758 N N . GLN A 1 97 ? 11.322 -8.849 0.778 1.00 92.75 97 GLN A N 1
ATOM 759 C CA . GLN A 1 97 ? 10.271 -9.532 1.523 1.00 92.75 97 GLN A CA 1
ATOM 760 C C . GLN A 1 97 ? 8.883 -9.046 1.095 1.00 92.75 97 GLN A C 1
ATOM 762 O O . GLN A 1 97 ? 8.690 -7.918 0.626 1.00 92.75 97 GLN A O 1
ATOM 767 N N . ALA A 1 98 ? 7.892 -9.910 1.270 1.00 96.19 98 ALA A N 1
ATOM 768 C CA . ALA A 1 98 ? 6.493 -9.585 1.044 1.00 96.19 98 ALA A CA 1
ATOM 769 C C . ALA A 1 98 ? 5.578 -10.465 1.898 1.00 96.19 98 ALA A C 1
ATOM 771 O O . ALA A 1 98 ? 5.954 -11.553 2.331 1.00 96.19 98 ALA A O 1
ATOM 772 N N . ARG A 1 99 ? 4.335 -10.030 2.076 1.00 97.56 99 ARG A N 1
ATOM 773 C CA . ARG A 1 99 ? 3.229 -10.883 2.520 1.00 97.56 99 ARG A CA 1
ATOM 774 C C . ARG A 1 99 ? 2.119 -10.842 1.481 1.00 97.56 99 ARG A C 1
ATOM 776 O O . ARG A 1 99 ? 1.956 -9.847 0.777 1.00 97.56 99 ARG A O 1
ATOM 783 N N . ALA A 1 100 ? 1.355 -11.920 1.388 1.00 98.25 100 ALA A N 1
ATOM 784 C CA . ALA A 1 100 ? 0.198 -11.990 0.510 1.00 98.25 100 ALA A CA 1
ATOM 785 C C . ALA A 1 100 ? -1.012 -12.516 1.276 1.00 98.25 100 ALA A C 1
ATOM 787 O O . ALA A 1 100 ? -0.889 -13.432 2.093 1.00 98.25 100 ALA A O 1
ATOM 788 N N . PHE A 1 101 ? -2.168 -11.924 1.005 1.00 98.31 101 PHE A N 1
ATOM 789 C CA . PHE A 1 101 ? -3.410 -12.163 1.721 1.00 98.31 101 PHE A CA 1
ATOM 790 C C . PHE A 1 101 ? -4.556 -12.369 0.737 1.00 98.31 101 PHE A C 1
ATOM 792 O O . PHE A 1 101 ? -4.617 -11.722 -0.310 1.00 98.31 101 PHE A O 1
ATOM 799 N N . LEU A 1 102 ? -5.500 -13.219 1.115 1.00 98.25 102 LEU A N 1
ATOM 800 C CA . LEU A 1 102 ? -6.846 -13.214 0.570 1.00 98.25 102 LEU A CA 1
ATOM 801 C C . LEU A 1 102 ? -7.683 -12.274 1.435 1.00 98.25 102 LEU A C 1
ATOM 803 O O . LEU A 1 102 ? -7.809 -12.470 2.643 1.00 98.25 102 LEU A O 1
ATOM 807 N N . LEU A 1 103 ? -8.219 -11.227 0.818 1.00 98.19 103 LEU A N 1
ATOM 808 C CA . LEU A 1 103 ? -9.184 -10.337 1.437 1.00 98.19 103 LEU A CA 1
ATOM 809 C C . LEU A 1 103 ? -10.579 -10.907 1.208 1.00 98.19 103 LEU A C 1
ATOM 811 O O . LEU A 1 103 ? -11.018 -11.029 0.069 1.00 98.19 103 LEU A O 1
ATOM 815 N N . HIS A 1 104 ? -11.279 -11.235 2.283 1.00 97.69 104 HIS A N 1
ATOM 816 C CA . HIS A 1 104 ? -12.651 -11.724 2.250 1.00 97.69 104 HIS A CA 1
ATOM 817 C C . HIS A 1 104 ? -13.637 -10.560 2.323 1.00 97.69 104 HIS A C 1
ATOM 819 O O . HIS A 1 104 ? -13.360 -9.547 2.963 1.00 97.69 104 HIS A O 1
ATOM 825 N N . ARG A 1 105 ? -14.817 -10.710 1.716 1.00 94.75 105 ARG A N 1
ATOM 826 C CA . ARG A 1 105 ? -15.834 -9.644 1.652 1.00 94.75 105 ARG A CA 1
ATOM 827 C C . ARG A 1 105 ? -16.340 -9.187 3.025 1.00 94.75 105 ARG A C 1
ATOM 829 O O . ARG A 1 105 ? -16.689 -8.026 3.213 1.00 94.75 105 ARG A O 1
ATOM 836 N N . SER A 1 106 ? -16.381 -10.102 3.988 1.00 92.12 106 SER A N 1
ATOM 837 C CA . SER A 1 106 ? -16.753 -9.835 5.378 1.00 92.12 106 SER A CA 1
ATOM 838 C C . SER A 1 106 ? -16.067 -10.837 6.312 1.00 92.12 106 SER A C 1
ATOM 840 O O . SER A 1 106 ? -15.650 -11.904 5.846 1.00 92.12 106 SER A O 1
ATOM 842 N N . PRO A 1 107 ? -15.948 -10.544 7.622 1.00 88.56 107 PRO A N 1
ATOM 843 C CA . PRO A 1 107 ? -15.351 -11.474 8.577 1.00 88.56 107 PRO A CA 1
ATOM 844 C C . PRO A 1 107 ? -16.040 -12.847 8.528 1.00 88.56 107 PRO A C 1
ATOM 846 O O . PRO A 1 107 ? -17.265 -12.928 8.598 1.00 88.56 107 PRO A O 1
ATOM 849 N N . GLY A 1 108 ? -15.260 -13.922 8.373 1.00 83.94 108 GLY A N 1
ATOM 850 C CA . GLY A 1 108 ? -15.763 -15.303 8.312 1.00 83.94 108 GLY A CA 1
ATOM 851 C C . GLY A 1 108 ? -16.426 -15.726 6.991 1.00 83.94 108 GLY A C 1
ATOM 852 O O . GLY A 1 108 ? -16.812 -16.888 6.861 1.00 83.94 108 GLY A O 1
ATOM 853 N N . SER A 1 109 ? -16.551 -14.829 6.006 1.00 91.44 109 SER A N 1
ATOM 854 C CA . SER A 1 109 ? -17.039 -15.192 4.668 1.00 91.44 109 SER A CA 1
ATOM 855 C C . SER A 1 109 ? -16.032 -16.082 3.940 1.00 91.44 109 SER A C 1
ATOM 857 O O . SER A 1 109 ? -14.836 -15.946 4.150 1.00 91.44 109 SER A O 1
ATOM 859 N N . GLN A 1 110 ? -16.494 -16.957 3.045 1.00 92.19 110 GLN A N 1
ATOM 860 C CA . GLN A 1 110 ? -15.631 -17.668 2.085 1.00 92.19 110 GLN A CA 1
ATOM 861 C C . GLN A 1 110 ? -15.503 -16.915 0.749 1.00 92.19 110 GLN A C 1
ATOM 863 O O . GLN A 1 110 ? -14.694 -17.282 -0.096 1.00 92.19 110 GLN A O 1
ATOM 868 N N . GLU A 1 111 ? -16.292 -15.856 0.548 1.00 96.44 111 GLU A N 1
ATOM 869 C CA . GLU A 1 111 ? -16.248 -15.035 -0.661 1.00 96.44 111 GLU A CA 1
ATOM 870 C C . GLU A 1 111 ? -15.014 -14.124 -0.638 1.00 96.44 111 GLU A C 1
ATOM 872 O O . GLU A 1 111 ? -14.905 -13.220 0.200 1.00 96.44 111 GLU A O 1
ATOM 877 N N . ILE A 1 112 ? -14.093 -14.372 -1.571 1.00 97.62 112 ILE A N 1
ATOM 878 C CA . ILE A 1 112 ? -12.851 -13.612 -1.728 1.00 97.62 112 ILE A CA 1
ATOM 879 C C . ILE A 1 112 ? -13.134 -12.350 -2.550 1.00 97.62 112 ILE A C 1
ATOM 881 O O . ILE A 1 112 ? -13.588 -12.413 -3.689 1.00 97.62 112 ILE A O 1
ATOM 885 N N . GLU A 1 113 ? -12.821 -11.197 -1.972 1.00 97.81 113 GLU A N 1
ATOM 886 C CA . GLU A 1 113 ? -12.917 -9.879 -2.594 1.00 97.81 113 GLU A CA 1
ATOM 887 C C . GLU A 1 113 ? -11.657 -9.518 -3.390 1.00 97.81 113 GLU A C 1
ATOM 889 O O . GLU A 1 113 ? -11.761 -8.934 -4.470 1.00 97.81 113 GLU A O 1
ATOM 894 N N . ALA A 1 114 ? -10.468 -9.839 -2.871 1.00 98.50 114 ALA A N 1
ATOM 895 C CA . ALA A 1 114 ? -9.208 -9.506 -3.529 1.00 98.50 114 ALA A CA 1
ATOM 896 C C . ALA A 1 114 ? -8.034 -10.379 -3.072 1.00 98.50 114 ALA A C 1
ATOM 898 O O . ALA A 1 114 ? -7.989 -10.862 -1.944 1.00 98.50 114 ALA A O 1
ATOM 899 N N . LEU A 1 115 ? -7.040 -10.505 -3.945 1.00 98.69 115 LEU A N 1
ATOM 900 C CA . LEU A 1 115 ? -5.687 -10.934 -3.626 1.00 98.69 115 LEU A CA 1
ATOM 901 C C . LEU A 1 115 ? -4.877 -9.672 -3.332 1.00 98.69 115 LEU A C 1
ATOM 903 O O . LEU A 1 115 ? -4.709 -8.835 -4.218 1.00 98.69 115 LEU A O 1
ATOM 907 N N . VAL A 1 116 ? -4.362 -9.540 -2.114 1.00 98.81 116 VAL A N 1
ATOM 908 C CA . VAL A 1 116 ? -3.550 -8.395 -1.690 1.00 98.81 116 VAL A CA 1
ATOM 909 C C . VAL A 1 116 ? -2.105 -8.844 -1.529 1.00 98.81 116 VAL A C 1
ATOM 911 O O . VAL A 1 116 ? -1.821 -9.712 -0.709 1.00 98.81 116 VAL A O 1
ATOM 914 N N . ILE A 1 117 ? -1.180 -8.246 -2.278 1.00 98.75 117 ILE A N 1
ATOM 915 C CA . ILE A 1 117 ? 0.261 -8.481 -2.129 1.00 98.75 117 ILE A CA 1
ATOM 916 C C . ILE A 1 117 ? 0.892 -7.215 -1.560 1.00 98.75 117 ILE A C 1
ATOM 918 O O . ILE A 1 117 ? 0.902 -6.158 -2.194 1.00 98.75 117 ILE A O 1
ATOM 922 N N . ALA A 1 118 ? 1.404 -7.336 -0.340 1.00 98.31 118 ALA A N 1
ATOM 923 C CA . ALA A 1 118 ? 2.021 -6.266 0.416 1.00 98.31 118 ALA A CA 1
ATOM 924 C C . ALA A 1 118 ? 3.544 -6.450 0.430 1.00 98.31 118 ALA A C 1
ATOM 926 O O . ALA A 1 118 ? 4.065 -7.370 1.064 1.00 98.31 118 ALA A O 1
ATOM 927 N N . PHE A 1 119 ? 4.265 -5.580 -0.272 1.00 96.56 119 PHE A N 1
ATOM 928 C CA . PHE A 1 119 ? 5.726 -5.600 -0.299 1.00 96.56 119 PHE A CA 1
ATOM 929 C C . PHE A 1 119 ? 6.290 -4.852 0.906 1.00 96.56 119 PHE A C 1
ATOM 931 O O . PHE A 1 119 ? 5.795 -3.784 1.282 1.00 96.56 119 PHE A O 1
ATOM 938 N N . THR A 1 120 ? 7.357 -5.381 1.500 1.00 89.12 120 THR A N 1
ATOM 939 C CA . THR A 1 120 ? 8.015 -4.706 2.617 1.00 89.12 120 THR A CA 1
ATOM 940 C C . THR A 1 120 ? 8.851 -3.537 2.120 1.00 89.12 120 THR A C 1
ATOM 942 O O . THR A 1 120 ? 9.636 -3.666 1.181 1.00 89.12 120 THR A O 1
ATOM 945 N N . GLY A 1 121 ? 8.725 -2.395 2.789 1.00 69.69 121 GLY A N 1
ATOM 946 C CA . GLY A 1 121 ? 9.755 -1.364 2.750 1.00 69.69 121 GLY A CA 1
ATOM 947 C C . GLY A 1 121 ? 10.995 -1.763 3.556 1.00 69.69 121 GLY A C 1
ATOM 948 O O . GLY A 1 121 ? 11.026 -2.796 4.220 1.00 69.69 121 GLY A O 1
ATOM 949 N N . SER A 1 122 ? 12.019 -0.918 3.545 1.00 63.34 122 SER A N 1
ATOM 950 C CA . SER A 1 122 ? 13.181 -1.110 4.413 1.00 63.34 122 SER A CA 1
ATOM 951 C C . SER A 1 122 ? 12.801 -0.888 5.890 1.00 63.34 122 SER A C 1
ATOM 953 O O . SER A 1 122 ? 12.247 0.159 6.223 1.00 63.34 122 SER A O 1
ATOM 955 N N . GLN A 1 123 ? 13.080 -1.855 6.772 1.00 54.38 123 GLN A N 1
ATOM 956 C CA . GLN A 1 123 ? 12.854 -1.755 8.225 1.00 54.38 123 GLN A CA 1
ATOM 957 C C . GLN A 1 123 ? 14.068 -1.115 8.909 1.00 54.38 123 GLN A C 1
ATOM 959 O O . GLN A 1 123 ? 15.136 -1.726 8.871 1.00 54.38 123 GLN A O 1
ATOM 964 N N . PHE A 1 124 ? 13.943 0.043 9.567 1.00 50.50 124 PHE A N 1
ATOM 965 C CA . PHE A 1 124 ? 15.085 0.641 10.271 1.00 50.50 124 PHE A CA 1
ATOM 966 C C . PHE A 1 124 ? 14.709 1.494 11.484 1.00 50.50 124 PHE A C 1
ATOM 968 O O . PHE A 1 124 ? 13.802 2.318 11.382 1.00 50.50 124 PHE A O 1
ATOM 975 N N . ASP A 1 125 ? 15.517 1.376 12.548 1.00 50.19 125 ASP A N 1
ATOM 976 C CA . ASP A 1 125 ? 15.609 2.358 13.632 1.00 50.19 125 ASP A CA 1
ATOM 977 C C . ASP A 1 125 ? 17.053 2.564 14.139 1.00 50.19 125 ASP A C 1
ATOM 979 O O . ASP A 1 125 ? 17.960 1.823 13.753 1.00 50.19 125 ASP A O 1
ATOM 983 N N . ASP A 1 126 ? 17.268 3.673 14.866 1.00 38.06 126 ASP A N 1
ATOM 984 C CA . ASP A 1 126 ? 18.516 4.458 15.083 1.00 38.06 126 ASP A CA 1
ATOM 985 C C . ASP A 1 126 ? 19.165 5.003 13.784 1.00 38.06 126 ASP A C 1
ATOM 987 O O . ASP A 1 126 ? 19.900 5.990 13.794 1.00 38.06 126 ASP A O 1
ATOM 991 N N . PHE A 1 127 ? 18.793 4.396 12.653 1.00 38.62 127 PHE A N 1
ATOM 992 C CA . PHE A 1 127 ? 19.356 4.383 11.304 1.00 38.62 127 PHE A CA 1
ATOM 993 C C . PHE A 1 127 ? 18.607 5.229 10.247 1.00 38.62 127 PHE A C 1
ATOM 995 O O . PHE A 1 127 ? 19.054 5.285 9.098 1.00 38.62 127 PHE A O 1
ATOM 1002 N N . TRP A 1 128 ? 17.654 6.112 10.599 1.00 43.50 128 TRP A N 1
ATOM 1003 C CA . TRP A 1 128 ? 17.572 7.332 9.755 1.00 43.50 128 TRP A CA 1
ATOM 1004 C C . TRP A 1 128 ? 18.960 7.990 9.643 1.00 43.50 128 TRP A C 1
ATOM 1006 O O . TRP A 1 128 ? 19.132 8.834 8.786 1.00 43.50 128 TRP A O 1
ATOM 1016 N N . LYS A 1 129 ? 19.928 7.604 10.494 1.00 41.91 129 LYS A N 1
ATOM 1017 C CA . LYS A 1 129 ? 21.343 7.976 10.522 1.00 41.91 129 LYS A CA 1
ATOM 1018 C C . LYS A 1 129 ? 22.231 7.522 9.387 1.00 41.91 129 LYS A C 1
ATOM 1020 O O . LYS A 1 129 ? 23.169 8.250 9.097 1.00 41.91 129 LYS A O 1
ATOM 1025 N N . ASP A 1 130 ? 21.969 6.390 8.762 1.00 37.06 130 ASP A N 1
ATOM 1026 C CA . ASP A 1 130 ? 22.481 6.256 7.411 1.00 37.06 130 ASP A CA 1
ATOM 1027 C C . ASP A 1 130 ? 21.502 7.067 6.525 1.00 37.06 130 ASP A C 1
ATOM 1029 O O . ASP A 1 130 ? 21.945 7.830 5.702 1.00 37.06 130 ASP A O 1
ATOM 1033 N N . TRP A 1 131 ? 20.195 7.158 6.790 1.00 37.97 131 TRP A N 1
ATOM 1034 C CA . TRP A 1 131 ? 19.242 8.010 6.030 1.00 37.97 131 TRP A CA 1
ATOM 1035 C C . TRP A 1 131 ? 19.064 7.452 4.656 1.00 37.97 131 TRP A C 1
ATOM 1037 O O . TRP A 1 131 ? 19.675 7.963 3.734 1.00 37.97 131 TRP A O 1
ATOM 1047 N N . VAL A 1 132 ? 18.284 6.387 4.457 1.00 49.50 132 VAL A N 1
ATOM 1048 C CA . VAL A 1 132 ? 18.049 5.979 3.060 1.00 49.50 132 VAL A CA 1
ATOM 1049 C C . VAL A 1 132 ? 19.428 5.709 2.363 1.00 49.50 132 VAL A C 1
ATOM 1051 O O . VAL A 1 132 ? 19.497 5.752 1.143 1.00 49.50 132 VAL A O 1
ATOM 1054 N N . VAL A 1 133 ? 20.554 5.485 3.105 1.00 38.97 133 VAL A N 1
ATOM 1055 C CA . VAL A 1 133 ? 21.878 6.124 2.768 1.00 38.97 133 VAL A CA 1
ATOM 1056 C C . VAL A 1 133 ? 22.554 5.637 1.541 1.00 38.97 133 VAL A C 1
ATOM 1058 O O . VAL A 1 133 ? 23.346 6.316 0.910 1.00 38.97 133 VAL A O 1
ATOM 1061 N N . THR A 1 134 ? 22.282 4.421 1.190 1.00 43.44 134 THR A N 1
ATOM 1062 C CA . THR A 1 134 ? 22.593 3.936 -0.140 1.00 43.44 134 THR A CA 1
ATOM 1063 C C . THR A 1 134 ? 21.314 3.416 -0.782 1.00 43.44 134 THR A C 1
ATOM 1065 O O . THR A 1 134 ? 21.312 3.093 -1.961 1.00 43.44 134 THR A O 1
ATOM 1068 N N . ASN A 1 135 ? 20.237 3.412 0.018 1.00 39.75 135 ASN A N 1
ATOM 1069 C CA . ASN A 1 135 ? 18.945 2.735 0.066 1.00 39.75 135 ASN A CA 1
ATOM 1070 C C . ASN A 1 135 ? 17.848 3.572 -0.562 1.00 39.75 135 ASN A C 1
ATOM 1072 O O . ASN A 1 135 ? 16.829 3.910 0.024 1.00 39.75 135 ASN A O 1
ATOM 1076 N N . PHE A 1 136 ? 18.021 3.863 -1.824 1.00 47.97 136 PHE A N 1
ATOM 1077 C CA . PHE A 1 136 ? 17.382 2.937 -2.735 1.00 47.97 136 PHE A CA 1
ATOM 1078 C C . PHE A 1 136 ? 18.170 1.694 -3.227 1.00 47.97 136 PHE A C 1
ATOM 1080 O O . PHE A 1 136 ? 17.698 1.127 -4.202 1.00 47.97 136 PHE A O 1
ATOM 1087 N N . ILE A 1 137 ? 19.356 1.350 -2.693 1.00 52.88 137 ILE A N 1
ATOM 1088 C CA . ILE A 1 137 ? 20.285 0.233 -3.015 1.00 52.88 137 ILE A CA 1
ATOM 1089 C C . ILE A 1 137 ? 19.983 -0.366 -4.386 1.00 52.88 137 ILE A C 1
ATOM 1091 O O . ILE A 1 137 ? 19.089 -1.187 -4.552 1.00 52.88 137 ILE A O 1
ATOM 1095 N N . GLY A 1 138 ? 20.712 0.149 -5.385 1.00 50.78 138 GLY A N 1
ATOM 1096 C CA . GLY A 1 138 ? 20.442 0.074 -6.827 1.00 50.78 138 GLY A CA 1
ATOM 1097 C C . GLY A 1 138 ? 20.478 -1.301 -7.485 1.00 50.78 138 GLY A C 1
ATOM 1098 O O . GLY A 1 138 ? 20.691 -1.368 -8.692 1.00 50.78 138 GLY A O 1
ATOM 1099 N N . SER A 1 139 ? 20.253 -2.366 -6.725 1.00 62.91 139 SER A N 1
ATOM 1100 C CA . SER A 1 139 ? 19.903 -3.658 -7.282 1.00 62.91 139 SER A CA 1
ATOM 1101 C C . SER A 1 139 ? 18.461 -3.587 -7.784 1.00 62.91 139 SER A C 1
ATOM 1103 O O . SER A 1 139 ? 17.509 -3.431 -7.018 1.00 62.91 139 SER A O 1
ATOM 1105 N N . THR A 1 140 ? 18.280 -3.712 -9.096 1.00 82.12 140 THR A N 1
ATOM 1106 C CA . THR A 1 140 ? 16.960 -3.947 -9.694 1.00 82.12 140 THR A CA 1
ATOM 1107 C C . THR A 1 140 ? 16.418 -5.341 -9.346 1.00 82.12 140 THR A C 1
ATOM 1109 O O . THR A 1 140 ? 15.279 -5.644 -9.697 1.00 82.12 140 THR A O 1
ATOM 1112 N N . SER A 1 141 ? 17.187 -6.168 -8.617 1.00 88.31 141 SER A N 1
ATOM 1113 C CA . SER A 1 141 ? 16.796 -7.512 -8.183 1.00 88.31 141 SER A CA 1
ATOM 1114 C C . SER A 1 141 ? 15.472 -7.505 -7.429 1.00 88.31 141 SER A C 1
ATOM 1116 O O . SER A 1 141 ? 14.561 -8.224 -7.821 1.00 88.31 141 SER A O 1
ATOM 1118 N N . GLN A 1 142 ? 15.286 -6.634 -6.427 1.00 91.06 142 GLN A N 1
ATOM 1119 C CA . GLN A 1 142 ? 14.023 -6.601 -5.675 1.00 91.06 142 GLN A CA 1
ATOM 1120 C C . GLN A 1 142 ? 12.810 -6.259 -6.562 1.00 91.06 142 GLN A C 1
ATOM 1122 O O . GLN A 1 142 ? 11.716 -6.769 -6.335 1.00 91.06 142 GLN A O 1
ATOM 1127 N N . TYR A 1 143 ? 12.997 -5.440 -7.603 1.00 93.50 143 TYR A N 1
ATOM 1128 C CA . TYR A 1 143 ? 11.947 -5.100 -8.571 1.00 93.50 143 TYR A CA 1
ATOM 1129 C C . TYR A 1 143 ? 11.618 -6.293 -9.474 1.00 93.50 143 TYR A C 1
ATOM 1131 O O . TYR A 1 143 ? 10.447 -6.581 -9.720 1.00 93.50 143 TYR A O 1
ATOM 1139 N N . ALA A 1 144 ? 12.639 -7.033 -9.919 1.00 94.50 144 ALA A N 1
ATOM 1140 C CA . ALA A 1 144 ? 12.448 -8.279 -10.652 1.00 94.50 144 ALA A CA 1
ATOM 1141 C C . ALA A 1 144 ? 11.720 -9.327 -9.798 1.00 94.50 144 ALA A C 1
ATOM 1143 O O . ALA A 1 144 ? 10.690 -9.843 -10.233 1.00 94.50 144 ALA A O 1
ATOM 1144 N N . GLN A 1 145 ? 12.176 -9.538 -8.562 1.00 95.56 145 GLN A N 1
ATOM 1145 C CA . GLN A 1 145 ? 11.567 -10.447 -7.592 1.00 95.56 145 GLN A CA 1
ATOM 1146 C C . GLN A 1 145 ? 10.116 -10.063 -7.270 1.00 95.56 145 GLN A C 1
ATOM 1148 O O . GLN A 1 145 ? 9.252 -10.934 -7.212 1.00 95.56 145 GLN A O 1
ATOM 1153 N N . ALA A 1 146 ? 9.802 -8.768 -7.144 1.00 97.00 146 ALA A N 1
ATOM 1154 C CA . ALA A 1 146 ? 8.430 -8.300 -6.941 1.00 97.00 146 ALA A CA 1
ATOM 1155 C C . ALA A 1 146 ? 7.503 -8.691 -8.107 1.00 97.00 146 ALA A C 1
ATOM 1157 O O . ALA A 1 146 ? 6.383 -9.155 -7.877 1.00 97.00 146 ALA A O 1
ATOM 1158 N N . ARG A 1 147 ? 7.969 -8.556 -9.359 1.00 97.56 147 ARG A N 1
ATOM 1159 C CA . ARG A 1 147 ? 7.205 -8.975 -10.552 1.00 97.56 147 ARG A CA 1
ATOM 1160 C C . ARG A 1 147 ? 7.030 -10.488 -10.607 1.00 97.56 147 ARG A C 1
ATOM 1162 O O . ARG A 1 147 ? 5.939 -10.962 -10.913 1.00 97.56 147 ARG A O 1
ATOM 1169 N N . GLU A 1 148 ? 8.092 -11.241 -10.338 1.00 97.88 148 GLU A N 1
ATOM 1170 C CA . GLU A 1 148 ? 8.063 -12.706 -10.347 1.00 97.88 148 GLU A CA 1
ATOM 1171 C C . GLU A 1 148 ? 7.126 -13.248 -9.271 1.00 97.88 148 GLU A C 1
ATOM 1173 O O . GLU A 1 148 ? 6.284 -14.101 -9.562 1.00 97.88 148 GLU A O 1
ATOM 1178 N N . LEU A 1 149 ? 7.199 -12.689 -8.060 1.00 98.06 149 LEU A N 1
ATOM 1179 C CA . LEU A 1 149 ? 6.293 -13.023 -6.972 1.00 98.06 149 LEU A CA 1
ATOM 1180 C C . LEU A 1 149 ? 4.843 -12.740 -7.359 1.00 98.06 149 LEU A C 1
ATOM 1182 O O . LEU A 1 149 ? 3.988 -13.609 -7.198 1.00 98.06 149 LEU A O 1
ATOM 1186 N N . PHE A 1 150 ? 4.569 -11.549 -7.900 1.00 98.56 150 PHE A N 1
ATOM 1187 C CA . PHE A 1 150 ? 3.233 -11.195 -8.364 1.00 98.56 150 PHE A CA 1
ATOM 1188 C C . PHE A 1 150 ? 2.715 -12.192 -9.401 1.00 98.56 150 PHE A C 1
ATOM 1190 O O . PHE A 1 150 ? 1.624 -12.730 -9.231 1.00 98.56 150 PHE A O 1
ATOM 1197 N N . ARG A 1 151 ? 3.503 -12.485 -10.444 1.00 98.44 151 ARG A N 1
ATOM 1198 C CA . ARG A 1 151 ? 3.115 -13.437 -11.494 1.00 98.44 151 ARG A CA 1
ATOM 1199 C C . ARG A 1 151 ? 2.812 -14.815 -10.918 1.00 98.44 151 ARG A C 1
ATOM 1201 O O . ARG A 1 151 ? 1.804 -15.407 -11.290 1.00 98.44 151 ARG A O 1
ATOM 1208 N N . LYS A 1 152 ? 3.660 -15.298 -10.009 1.00 98.06 152 LYS A N 1
ATOM 1209 C CA . LYS A 1 152 ? 3.501 -16.597 -9.355 1.00 98.06 152 LYS A CA 1
ATOM 1210 C C . LYS A 1 152 ? 2.203 -16.662 -8.554 1.00 98.06 152 LYS A C 1
ATOM 1212 O O . LYS A 1 152 ? 1.368 -17.516 -8.832 1.00 98.06 152 LYS A O 1
ATOM 1217 N N . ILE A 1 153 ? 1.991 -15.731 -7.626 1.00 97.62 153 ILE A N 1
ATOM 1218 C CA . ILE A 1 153 ? 0.799 -15.746 -6.768 1.00 97.62 153 ILE A CA 1
ATOM 1219 C C . ILE A 1 153 ? -0.467 -15.507 -7.601 1.00 97.62 153 ILE A C 1
ATOM 1221 O O . ILE A 1 153 ? -1.461 -16.203 -7.425 1.00 97.62 153 ILE A O 1
ATOM 1225 N N . ALA A 1 154 ? -0.439 -14.583 -8.565 1.00 97.12 154 ALA A N 1
ATOM 1226 C CA . ALA A 1 154 ? -1.580 -14.345 -9.447 1.00 97.12 154 ALA A CA 1
ATOM 1227 C C . ALA A 1 154 ? -1.938 -15.586 -10.287 1.00 97.12 154 ALA A C 1
ATOM 1229 O O . ALA A 1 154 ? -3.117 -15.818 -10.540 1.00 97.12 154 ALA A O 1
ATOM 1230 N N . SER A 1 155 ? -0.945 -16.390 -10.697 1.00 97.44 155 SER A N 1
ATOM 1231 C CA . SER A 1 155 ? -1.179 -17.657 -11.407 1.00 97.44 155 SER A CA 1
ATOM 1232 C C . SER A 1 155 ? -1.675 -18.792 -10.513 1.00 97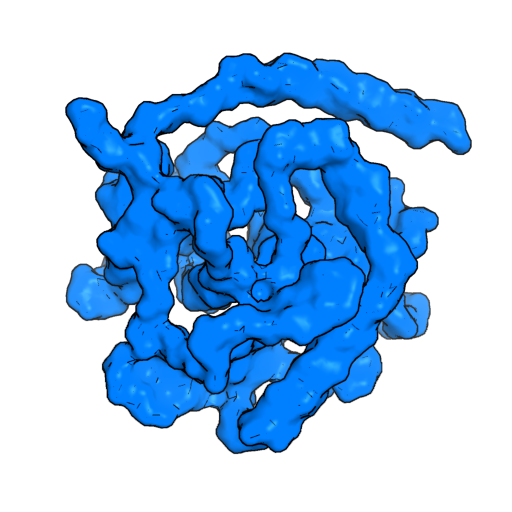.44 155 SER A C 1
ATOM 1234 O O . SER A 1 155 ? -2.407 -19.653 -10.988 1.00 97.44 155 SER A O 1
ATOM 1236 N N . GLU A 1 156 ? -1.298 -18.790 -9.232 1.00 97.69 156 GLU A N 1
ATOM 1237 C CA . GLU A 1 156 ? -1.775 -19.746 -8.223 1.00 97.69 156 GLU A CA 1
ATOM 1238 C C . GLU A 1 156 ? -3.216 -19.419 -7.778 1.00 97.69 156 GLU A C 1
ATOM 1240 O O . GLU A 1 156 ? -3.933 -20.293 -7.297 1.00 97.69 156 GLU A O 1
ATOM 1245 N N . HIS A 1 157 ? -3.660 -18.175 -7.995 1.00 97.06 157 HIS A N 1
ATOM 1246 C CA . HIS A 1 157 ? -4.984 -17.663 -7.638 1.00 97.06 157 HIS A CA 1
ATOM 1247 C C . HIS A 1 157 ? -5.705 -17.002 -8.839 1.00 97.06 157 HIS A C 1
ATOM 1249 O O . HIS A 1 157 ? -6.042 -15.812 -8.786 1.00 97.06 157 HIS A O 1
ATOM 1255 N N . PRO A 1 158 ? -5.963 -17.740 -9.939 1.00 96.50 158 PRO A N 1
ATOM 1256 C CA . PRO A 1 158 ? -6.531 -17.169 -11.162 1.00 96.50 158 PRO A CA 1
ATOM 1257 C C . PRO A 1 158 ? -7.984 -16.701 -10.989 1.00 96.50 158 PRO A C 1
ATOM 1259 O O . PRO A 1 158 ? -8.384 -15.717 -11.611 1.00 96.50 158 PRO A O 1
ATOM 1262 N N . ASP A 1 159 ? -8.745 -17.348 -10.104 1.00 96.19 159 ASP A N 1
ATOM 1263 C CA . ASP A 1 159 ? -10.179 -17.095 -9.909 1.00 96.19 159 ASP A CA 1
ATOM 1264 C C . ASP A 1 159 ? -10.478 -15.907 -8.982 1.00 96.19 159 ASP A C 1
ATOM 1266 O O . ASP A 1 159 ? -11.632 -15.514 -8.812 1.00 96.19 159 ASP A O 1
ATOM 1270 N N . VAL A 1 160 ? -9.450 -15.312 -8.367 1.00 97.38 160 VAL A N 1
ATOM 1271 C CA . VAL A 1 160 ? -9.638 -14.160 -7.482 1.00 97.38 160 VAL A CA 1
ATOM 1272 C C . VAL A 1 160 ? -9.978 -12.920 -8.322 1.00 97.38 160 VAL A C 1
ATOM 1274 O O . VAL A 1 160 ? -9.248 -12.603 -9.268 1.00 97.38 160 VAL A O 1
ATOM 1277 N N . PRO A 1 161 ? -11.065 -12.190 -8.001 1.00 96.50 161 PRO A N 1
ATOM 1278 C CA . PRO A 1 161 ? -11.603 -11.163 -8.893 1.00 96.50 161 PRO A CA 1
ATOM 1279 C C . PRO A 1 161 ? -10.709 -9.930 -9.027 1.00 96.50 161 PRO A C 1
ATOM 1281 O O . PRO A 1 161 ? -10.730 -9.291 -10.074 1.00 96.50 161 PRO A O 1
ATOM 1284 N N . LYS A 1 162 ? -9.929 -9.594 -7.992 1.00 98.19 162 LYS A N 1
ATOM 1285 C CA . LYS A 1 162 ? -9.058 -8.412 -7.973 1.00 98.19 162 LYS A CA 1
ATOM 1286 C C . LYS A 1 162 ? -7.666 -8.735 -7.459 1.00 98.19 162 LYS A C 1
ATOM 1288 O O . LYS A 1 162 ? -7.519 -9.510 -6.518 1.00 98.19 162 LYS A O 1
ATOM 1293 N N . ARG A 1 163 ? -6.655 -8.077 -8.017 1.00 98.56 163 ARG A N 1
ATOM 1294 C CA . ARG A 1 163 ? -5.252 -8.142 -7.601 1.00 98.56 163 ARG A CA 1
ATOM 1295 C C . ARG A 1 163 ? -4.777 -6.755 -7.199 1.00 98.56 163 ARG A C 1
ATOM 1297 O O . ARG A 1 163 ? -4.687 -5.848 -8.026 1.00 98.56 163 ARG A O 1
ATOM 1304 N N . ILE A 1 164 ? -4.476 -6.612 -5.917 1.00 98.81 164 ILE A N 1
ATOM 1305 C CA . ILE A 1 164 ? -4.165 -5.342 -5.275 1.00 98.81 164 ILE A CA 1
ATOM 1306 C C . ILE A 1 164 ? -2.736 -5.391 -4.761 1.00 98.81 164 ILE A C 1
ATOM 1308 O O . ILE A 1 164 ? -2.346 -6.325 -4.059 1.00 98.81 164 ILE A O 1
ATOM 1312 N N . LEU A 1 165 ? -1.953 -4.377 -5.107 1.00 98.81 165 LEU A N 1
ATOM 1313 C CA . LEU A 1 165 ? -0.574 -4.244 -4.655 1.00 98.81 165 LEU A CA 1
ATOM 1314 C C . LEU A 1 165 ? -0.465 -3.120 -3.638 1.00 98.81 165 LEU A C 1
ATOM 1316 O O . LEU A 1 165 ? -1.042 -2.050 -3.820 1.00 98.81 165 LEU A O 1
ATOM 1320 N N . THR A 1 166 ? 0.295 -3.330 -2.570 1.00 98.75 166 THR A N 1
ATOM 1321 C CA . THR A 1 166 ? 0.464 -2.299 -1.549 1.00 98.75 166 THR A CA 1
ATOM 1322 C C . THR A 1 166 ? 1.821 -2.358 -0.860 1.00 98.75 166 THR A C 1
ATOM 1324 O O . THR A 1 166 ? 2.554 -3.338 -0.975 1.00 98.75 166 THR A O 1
ATOM 1327 N N . GLY A 1 167 ? 2.184 -1.288 -0.161 1.00 96.69 167 GLY A N 1
ATOM 1328 C CA . GLY A 1 167 ? 3.386 -1.246 0.657 1.00 96.69 167 GLY A CA 1
ATOM 1329 C C . GLY A 1 167 ? 3.731 0.161 1.126 1.00 96.69 167 GLY A C 1
ATOM 1330 O O . GLY A 1 167 ? 3.271 1.158 0.561 1.00 96.69 167 GLY A O 1
ATOM 1331 N N . PHE A 1 168 ? 4.589 0.226 2.145 1.00 92.25 168 PHE A N 1
ATOM 1332 C CA . PHE A 1 168 ? 5.174 1.476 2.624 1.00 92.25 168 PHE A CA 1
ATOM 1333 C C . PHE A 1 168 ? 6.552 1.734 2.022 1.00 92.25 168 PHE A C 1
ATOM 1335 O O . PHE A 1 168 ? 7.330 0.795 1.844 1.00 92.25 168 PHE A O 1
ATOM 1342 N N . SER A 1 169 ? 6.912 3.002 1.796 1.00 89.88 169 SER A N 1
ATOM 1343 C CA . SER A 1 169 ? 8.277 3.387 1.400 1.00 89.88 169 SER A CA 1
ATOM 1344 C C . SER A 1 169 ? 8.734 2.625 0.139 1.00 89.88 169 SER A C 1
ATOM 1346 O O . SER A 1 169 ? 8.075 2.727 -0.901 1.00 89.88 169 SER A O 1
ATOM 1348 N N . LEU A 1 170 ? 9.824 1.847 0.200 1.00 88.94 170 LEU A N 1
ATOM 1349 C CA . LEU A 1 170 ? 10.274 0.968 -0.888 1.00 88.94 170 LEU A CA 1
ATOM 1350 C C . LEU A 1 170 ? 9.196 -0.045 -1.310 1.00 88.94 170 LEU A C 1
ATOM 1352 O O . LEU A 1 170 ? 9.026 -0.266 -2.501 1.00 88.94 170 LEU A O 1
ATOM 1356 N N . GLY A 1 171 ? 8.398 -0.580 -0.385 1.00 93.56 171 GLY A N 1
ATOM 1357 C CA . GLY A 1 171 ? 7.291 -1.483 -0.713 1.00 93.56 171 GLY A CA 1
ATOM 1358 C C . GLY A 1 171 ? 6.240 -0.829 -1.615 1.00 93.56 171 GLY A C 1
ATOM 1359 O O . GLY A 1 171 ? 5.765 -1.444 -2.567 1.00 93.56 171 GLY A O 1
ATOM 1360 N N . GLY A 1 172 ? 5.939 0.455 -1.390 1.00 94.88 172 GLY A N 1
ATOM 1361 C CA . GLY A 1 172 ? 5.058 1.231 -2.271 1.00 94.88 172 GLY A CA 1
ATOM 1362 C C . GLY A 1 172 ? 5.676 1.484 -3.653 1.00 94.88 172 GLY A C 1
ATOM 1363 O O . GLY A 1 172 ? 4.963 1.520 -4.659 1.00 94.88 172 GLY A O 1
ATOM 1364 N N . ALA A 1 173 ? 7.005 1.600 -3.721 1.00 92.81 173 ALA A N 1
ATOM 1365 C CA . ALA A 1 173 ? 7.732 1.716 -4.981 1.00 92.81 173 ALA A CA 1
ATOM 1366 C C . ALA A 1 173 ? 7.744 0.396 -5.770 1.00 92.81 173 ALA A C 1
ATOM 1368 O O . ALA A 1 173 ? 7.503 0.409 -6.975 1.00 92.81 173 ALA A O 1
ATOM 1369 N N . LEU A 1 174 ? 7.939 -0.740 -5.090 1.00 95.75 174 LEU A N 1
ATOM 1370 C CA . LEU A 1 174 ? 7.840 -2.083 -5.670 1.00 95.75 174 LEU A CA 1
ATOM 1371 C C . LEU A 1 174 ? 6.423 -2.356 -6.192 1.00 95.75 174 LEU A C 1
ATOM 1373 O O . LEU A 1 174 ? 6.265 -2.778 -7.334 1.00 95.75 174 LEU A O 1
ATOM 1377 N N . ALA A 1 175 ? 5.389 -2.035 -5.407 1.00 98.00 175 ALA A N 1
ATOM 1378 C CA . ALA A 1 175 ? 3.994 -2.144 -5.839 1.00 98.00 175 ALA A CA 1
ATOM 1379 C C . ALA A 1 175 ? 3.730 -1.329 -7.117 1.00 98.00 175 ALA A C 1
ATOM 1381 O O . ALA A 1 175 ? 3.141 -1.829 -8.077 1.00 98.00 175 ALA A O 1
ATOM 1382 N N . SER A 1 176 ? 4.234 -0.093 -7.151 1.00 96.81 176 SER A N 1
ATOM 1383 C CA . SER A 1 176 ? 4.110 0.784 -8.316 1.00 96.81 176 SER A CA 1
ATOM 1384 C C . SER A 1 176 ? 4.847 0.227 -9.532 1.00 96.81 176 SER A C 1
ATOM 1386 O O . SER A 1 176 ? 4.277 0.178 -10.618 1.00 96.81 176 SER A O 1
ATOM 1388 N N . HIS A 1 177 ? 6.078 -0.255 -9.354 1.00 96.38 177 HIS A N 1
ATOM 1389 C CA . HIS A 1 177 ? 6.855 -0.883 -10.419 1.00 96.38 177 HIS A CA 1
ATOM 1390 C C . HIS A 1 177 ? 6.093 -2.027 -11.085 1.00 96.38 177 HIS A C 1
ATOM 1392 O O . HIS A 1 177 ? 5.932 -2.045 -12.303 1.00 96.38 177 HIS A O 1
ATOM 1398 N N . VAL A 1 178 ? 5.589 -2.970 -10.284 1.00 98.19 178 VAL A N 1
ATOM 1399 C CA . VAL A 1 178 ? 4.861 -4.143 -10.783 1.00 98.19 178 VAL A CA 1
ATOM 1400 C C . VAL A 1 178 ? 3.611 -3.719 -11.560 1.00 98.19 178 VAL A C 1
ATOM 1402 O O . VAL A 1 178 ? 3.322 -4.273 -12.616 1.00 98.19 178 VAL A O 1
ATOM 1405 N N . ALA A 1 179 ? 2.882 -2.706 -11.104 1.00 97.88 179 ALA A N 1
ATOM 1406 C CA . ALA A 1 179 ? 1.673 -2.249 -11.787 1.00 97.88 179 ALA A CA 1
ATOM 1407 C C . ALA A 1 179 ? 1.920 -1.461 -13.085 1.00 97.88 179 ALA A C 1
ATOM 1409 O O . ALA A 1 179 ? 1.037 -1.400 -13.948 1.00 97.88 179 ALA A O 1
ATOM 1410 N N . LEU A 1 180 ? 3.102 -0.857 -13.235 1.00 96.00 180 LEU A N 1
ATOM 1411 C CA . LEU A 1 180 ? 3.503 -0.130 -14.445 1.00 96.00 180 LEU A CA 1
ATOM 1412 C C . LEU A 1 180 ? 4.271 -1.001 -15.435 1.00 96.00 180 LEU A C 1
ATOM 1414 O O . LEU A 1 180 ? 4.301 -0.693 -16.625 1.00 96.00 180 LEU A O 1
ATOM 1418 N N . HIS A 1 181 ? 4.881 -2.088 -14.971 1.00 96.38 181 HIS A N 1
ATOM 1419 C CA . HIS A 1 181 ? 5.692 -2.939 -15.822 1.00 96.38 181 HIS A CA 1
ATOM 1420 C C . HIS A 1 181 ? 4.845 -3.590 -16.937 1.00 96.38 181 HIS A C 1
ATOM 1422 O O . HIS A 1 181 ? 3.790 -4.157 -16.637 1.00 96.38 181 HIS A O 1
ATOM 1428 N N . PRO A 1 182 ? 5.290 -3.579 -18.213 1.00 94.75 182 PRO A N 1
ATOM 1429 C CA . PRO A 1 182 ? 4.511 -4.104 -19.339 1.00 94.75 182 PRO A CA 1
ATOM 1430 C C . PRO A 1 182 ? 3.957 -5.520 -19.122 1.00 94.75 182 PRO A C 1
ATOM 1432 O O . PRO A 1 182 ? 2.778 -5.760 -19.377 1.00 94.75 182 PRO A O 1
ATOM 1435 N N . ASP A 1 183 ? 4.770 -6.418 -18.561 1.00 95.44 183 ASP A N 1
ATOM 1436 C CA . ASP A 1 183 ? 4.413 -7.831 -18.351 1.00 95.44 183 ASP A CA 1
ATOM 1437 C C . ASP A 1 183 ? 3.326 -8.076 -17.296 1.00 95.44 183 ASP A C 1
ATOM 1439 O O . ASP A 1 183 ? 2.717 -9.143 -17.277 1.00 95.44 183 ASP A O 1
ATOM 1443 N N . THR A 1 184 ? 3.117 -7.135 -16.377 1.00 97.75 184 THR A N 1
ATOM 1444 C CA . THR A 1 184 ? 2.253 -7.327 -15.199 1.00 97.75 184 THR A CA 1
ATOM 1445 C C . THR A 1 184 ? 1.147 -6.285 -15.108 1.00 97.75 184 THR A C 1
ATOM 1447 O O . THR A 1 184 ? 0.132 -6.537 -14.464 1.00 97.75 184 THR A O 1
ATOM 1450 N N . SER A 1 185 ? 1.287 -5.160 -15.815 1.00 96.50 185 SER A N 1
ATOM 1451 C CA . SER A 1 185 ? 0.363 -4.027 -15.776 1.00 96.50 185 SER A CA 1
ATOM 1452 C C . SER A 1 185 ? -1.092 -4.424 -16.009 1.00 96.50 185 SER A C 1
ATOM 1454 O O . SER A 1 185 ? -1.951 -4.019 -15.240 1.00 96.50 185 SER A O 1
ATOM 1456 N N . LYS A 1 186 ? -1.386 -5.261 -17.008 1.00 96.25 186 LYS A N 1
ATOM 1457 C CA . LYS A 1 186 ? -2.764 -5.662 -17.346 1.00 96.25 186 LYS A CA 1
ATOM 1458 C C . LYS A 1 186 ? -3.442 -6.542 -16.296 1.00 96.25 186 LYS A C 1
ATOM 1460 O O . LYS A 1 186 ? -4.655 -6.695 -16.348 1.00 96.25 186 LYS A O 1
ATOM 1465 N N . SER A 1 187 ? -2.672 -7.122 -15.381 1.00 97.44 187 SER A N 1
ATOM 1466 C CA . SER A 1 187 ? -3.174 -8.043 -14.361 1.00 97.44 187 SER A CA 1
ATOM 1467 C C . SER A 1 187 ? -3.295 -7.390 -12.985 1.00 97.44 187 SER A C 1
ATOM 1469 O O . SER A 1 187 ? -3.684 -8.068 -12.042 1.00 97.44 187 SER A O 1
ATOM 1471 N N . VAL A 1 188 ? -2.921 -6.116 -12.837 1.00 98.38 188 VAL A N 1
ATOM 1472 C CA . VAL A 1 188 ? -3.049 -5.379 -11.573 1.00 98.38 188 VAL A CA 1
ATOM 1473 C C . VAL A 1 188 ? -4.270 -4.475 -11.640 1.00 98.38 188 VAL A C 1
ATOM 1475 O O . VAL A 1 188 ? -4.347 -3.606 -12.512 1.00 98.38 188 VAL A O 1
ATOM 1478 N N . ASP A 1 189 ? -5.184 -4.660 -10.691 1.00 98.50 189 ASP A N 1
ATOM 1479 C CA . ASP A 1 189 ? -6.444 -3.922 -10.608 1.00 98.50 189 ASP A CA 1
ATOM 1480 C C . ASP A 1 189 ? -6.293 -2.622 -9.811 1.00 98.50 189 ASP A C 1
ATOM 1482 O O . ASP A 1 189 ? -6.884 -1.605 -10.170 1.00 98.50 189 ASP A O 1
ATOM 1486 N N . GLU A 1 190 ? -5.487 -2.632 -8.745 1.00 98.44 190 GLU A N 1
ATOM 1487 C CA . GLU A 1 190 ? -5.332 -1.475 -7.859 1.00 98.44 190 GLU A CA 1
ATOM 1488 C C . GLU A 1 190 ? -3.967 -1.456 -7.156 1.00 98.44 190 GLU A C 1
ATOM 1490 O O . GLU A 1 190 ? -3.368 -2.499 -6.878 1.00 98.44 190 GLU A O 1
ATOM 1495 N N . VAL A 1 191 ? -3.471 -0.256 -6.852 1.00 98.56 191 VAL A N 1
ATOM 1496 C CA . VAL A 1 191 ? -2.199 -0.027 -6.162 1.00 98.56 191 VAL A CA 1
ATOM 1497 C C . VAL A 1 191 ? -2.389 0.985 -5.047 1.00 98.56 191 VAL A C 1
ATOM 1499 O O . VAL A 1 191 ? -2.850 2.095 -5.292 1.00 98.56 191 VAL A O 1
ATOM 1502 N N . TRP A 1 192 ? -1.950 0.635 -3.842 1.00 98.50 192 TRP A N 1
ATOM 1503 C CA . TRP A 1 192 ? -1.965 1.506 -2.670 1.00 98.50 192 TRP A CA 1
ATOM 1504 C C . TRP A 1 192 ? -0.549 1.755 -2.167 1.00 98.50 192 TRP A C 1
ATOM 1506 O O . TRP A 1 192 ? 0.042 0.925 -1.472 1.00 98.50 192 TRP A O 1
ATOM 1516 N N . ALA A 1 193 ? 0.001 2.907 -2.537 1.00 96.62 193 ALA A N 1
ATOM 1517 C CA . ALA A 1 193 ? 1.361 3.308 -2.221 1.00 96.62 193 ALA A CA 1
ATOM 1518 C C . ALA A 1 193 ? 1.361 4.259 -1.009 1.00 96.62 193 ALA A C 1
ATOM 1520 O O . ALA A 1 193 ? 0.954 5.418 -1.123 1.00 96.62 193 ALA A O 1
ATOM 1521 N N . PHE A 1 194 ? 1.822 3.771 0.148 1.00 94.81 194 PHE A N 1
ATOM 1522 C CA . PHE A 1 194 ? 1.792 4.506 1.417 1.00 94.81 194 PHE A CA 1
ATOM 1523 C C . PHE A 1 194 ? 3.158 5.098 1.766 1.00 94.81 194 PHE A C 1
ATOM 1525 O O . PHE A 1 194 ? 4.154 4.377 1.772 1.00 94.81 194 PHE A O 1
ATOM 1532 N N . ASN A 1 195 ? 3.245 6.407 2.034 1.00 91.56 195 ASN A N 1
ATOM 1533 C CA . ASN A 1 195 ? 4.531 7.117 2.172 1.00 91.56 195 ASN A CA 1
ATOM 1534 C C . ASN A 1 195 ? 5.585 6.611 1.157 1.00 91.56 195 ASN A C 1
ATOM 1536 O O . ASN A 1 195 ? 6.690 6.225 1.553 1.00 91.56 195 ASN A O 1
ATOM 1540 N N . PRO A 1 196 ? 5.248 6.470 -0.141 1.00 90.38 196 PRO A N 1
ATOM 1541 C CA . PRO A 1 196 ? 6.056 5.651 -1.023 1.00 90.38 196 PRO A CA 1
ATOM 1542 C C . PRO A 1 196 ? 7.359 6.347 -1.374 1.00 90.38 196 PRO A C 1
ATOM 1544 O O . PRO A 1 196 ? 7.477 7.578 -1.353 1.00 90.38 196 PRO A O 1
ATOM 1547 N N . SER A 1 197 ? 8.333 5.539 -1.747 1.00 85.75 197 SER A N 1
ATOM 1548 C CA . SER A 1 197 ? 9.591 6.037 -2.261 1.00 85.75 197 SER A CA 1
ATOM 1549 C C . SER A 1 197 ? 9.487 6.340 -3.761 1.00 85.75 197 SER A C 1
ATOM 1551 O O . SER A 1 197 ? 8.804 5.626 -4.489 1.00 85.75 197 SER A O 1
ATOM 1553 N N . GLY A 1 198 ? 10.143 7.403 -4.240 1.00 82.69 198 GLY A N 1
ATOM 1554 C CA . GLY A 1 198 ? 10.041 7.840 -5.643 1.00 82.69 198 GLY A CA 1
ATOM 1555 C C . GLY A 1 198 ? 10.790 6.981 -6.672 1.00 82.69 198 GLY A C 1
ATOM 1556 O O . GLY A 1 198 ? 10.584 7.144 -7.868 1.00 82.69 198 GLY A O 1
ATOM 1557 N N . ARG A 1 199 ? 11.668 6.060 -6.257 1.00 85.38 199 ARG A N 1
ATOM 1558 C CA . ARG A 1 199 ? 12.402 5.188 -7.190 1.00 85.38 199 ARG A CA 1
ATOM 1559 C C . ARG A 1 199 ? 11.582 3.957 -7.534 1.00 85.38 199 ARG A C 1
ATOM 1561 O O . ARG A 1 199 ? 11.735 2.922 -6.910 1.00 85.38 199 ARG A O 1
ATOM 1568 N N . ILE A 1 200 ? 10.692 4.082 -8.502 1.00 89.62 200 ILE A N 1
ATOM 1569 C CA . ILE A 1 200 ? 9.809 2.991 -8.933 1.00 89.62 200 ILE A CA 1
ATOM 1570 C C . ILE A 1 200 ? 10.374 2.201 -10.122 1.00 89.62 200 ILE A C 1
ATOM 1572 O O . ILE A 1 200 ? 9.775 1.212 -10.529 1.00 89.62 200 ILE A O 1
ATOM 1576 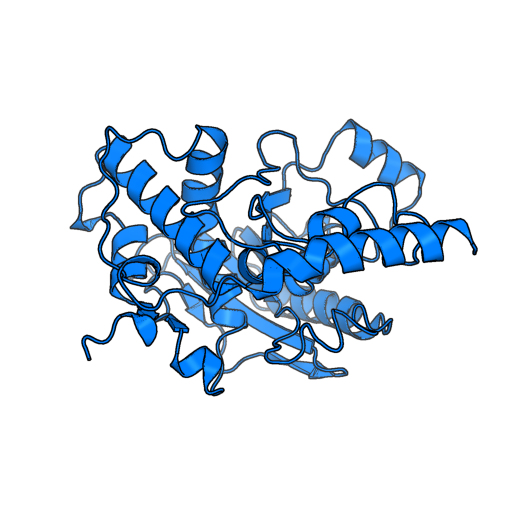N N . PHE A 1 201 ? 11.510 2.627 -10.693 1.00 89.31 201 PHE A N 1
ATOM 1577 C CA . PHE A 1 201 ? 12.107 2.049 -11.903 1.00 89.31 201 PHE A CA 1
ATOM 1578 C C . PHE A 1 201 ? 11.063 1.814 -12.997 1.00 89.31 201 PHE A C 1
ATOM 1580 O O . PHE A 1 201 ? 10.831 0.682 -13.424 1.00 89.31 201 PHE A O 1
ATOM 1587 N N . ASP A 1 202 ? 10.393 2.882 -13.421 1.00 90.00 202 ASP A N 1
ATOM 1588 C CA . ASP A 1 202 ? 9.421 2.783 -14.498 1.00 90.00 202 ASP A CA 1
ATOM 1589 C C . ASP A 1 202 ? 10.162 2.551 -15.823 1.00 90.00 202 ASP A C 1
ATOM 1591 O O . ASP A 1 202 ? 10.860 3.432 -16.331 1.00 90.00 202 ASP A O 1
ATOM 1595 N N . VAL A 1 203 ? 10.035 1.336 -16.357 1.00 90.75 203 VAL A N 1
ATOM 1596 C CA . VAL A 1 203 ? 10.711 0.889 -17.586 1.00 90.75 203 VAL A CA 1
ATOM 1597 C C . VAL A 1 203 ? 9.912 1.181 -18.857 1.00 90.75 203 VAL A C 1
ATOM 1599 O O . VAL A 1 203 ? 10.331 0.790 -19.945 1.00 90.75 203 VAL A O 1
ATOM 1602 N N . ARG A 1 204 ? 8.741 1.816 -18.739 1.00 91.44 204 ARG A N 1
ATOM 1603 C CA . ARG A 1 204 ? 7.930 2.196 -19.900 1.00 91.44 204 ARG A CA 1
ATOM 1604 C C . ARG A 1 204 ? 8.647 3.251 -20.743 1.00 91.44 204 ARG A C 1
ATOM 1606 O O . ARG A 1 204 ? 9.528 3.962 -20.257 1.00 91.44 204 ARG A O 1
ATOM 1613 N N . SER A 1 205 ? 8.248 3.363 -22.008 1.00 90.06 205 SER A N 1
ATOM 1614 C CA . SER A 1 205 ? 8.812 4.362 -22.917 1.00 90.06 205 SER A CA 1
ATOM 1615 C C . SER A 1 205 ? 8.504 5.792 -22.448 1.00 90.06 205 SER A C 1
ATOM 1617 O O . SER A 1 205 ? 7.510 6.032 -21.760 1.00 90.06 205 SER A O 1
ATOM 1619 N N . ASP A 1 206 ? 9.317 6.772 -22.852 1.00 87.88 206 ASP A N 1
ATOM 1620 C CA . ASP A 1 206 ? 9.048 8.188 -22.553 1.00 87.88 206 ASP A CA 1
ATOM 1621 C C . ASP A 1 206 ? 7.681 8.650 -23.081 1.00 87.88 206 ASP A C 1
ATOM 1623 O O . ASP A 1 206 ? 7.039 9.516 -22.484 1.00 87.88 206 ASP A O 1
ATOM 1627 N N . GLU A 1 207 ? 7.220 8.071 -24.191 1.00 88.00 207 GLU A N 1
ATOM 1628 C CA . GLU A 1 207 ? 5.895 8.326 -24.752 1.00 88.00 207 GLU A CA 1
ATOM 1629 C C . GLU A 1 207 ? 4.790 7.832 -23.810 1.00 88.00 207 GLU A C 1
ATOM 1631 O O . GLU A 1 207 ? 3.912 8.612 -23.430 1.00 88.00 207 GLU A O 1
ATOM 1636 N N . ASP A 1 208 ? 4.886 6.586 -23.341 1.00 87.88 208 ASP A N 1
ATOM 1637 C CA . ASP A 1 208 ? 3.943 6.008 -22.376 1.00 87.88 208 ASP A CA 1
ATOM 1638 C C . ASP A 1 208 ? 3.938 6.787 -21.056 1.00 87.88 208 ASP A C 1
ATOM 1640 O O . ASP A 1 208 ? 2.878 7.043 -20.469 1.00 87.88 208 ASP A O 1
ATOM 1644 N N . LYS A 1 209 ? 5.120 7.213 -20.591 1.00 88.69 209 LYS A N 1
ATOM 1645 C CA . LYS A 1 209 ? 5.270 8.042 -19.390 1.00 88.69 209 LYS A CA 1
ATOM 1646 C C . LYS A 1 209 ? 4.574 9.392 -19.556 1.00 88.69 209 LYS A C 1
ATOM 1648 O O . LYS A 1 209 ? 3.841 9.805 -18.656 1.00 88.69 209 LYS A O 1
ATOM 1653 N N . ARG A 1 210 ? 4.748 10.068 -20.700 1.00 85.25 210 ARG A N 1
ATOM 1654 C CA . ARG A 1 210 ? 4.082 11.351 -21.005 1.00 85.25 210 ARG A CA 1
ATOM 1655 C C . ARG A 1 210 ? 2.569 11.200 -21.104 1.00 85.25 210 ARG A C 1
ATOM 1657 O O . ARG A 1 210 ? 1.853 12.006 -20.516 1.00 85.25 210 ARG A O 1
ATOM 1664 N N . LYS A 1 211 ? 2.088 10.154 -21.780 1.00 85.00 211 LYS A N 1
ATOM 1665 C CA . LYS A 1 211 ? 0.655 9.854 -21.882 1.00 85.00 211 LYS A CA 1
ATOM 1666 C C . LYS A 1 211 ? 0.034 9.620 -20.506 1.00 85.00 211 LYS A C 1
ATOM 1668 O O . LYS A 1 211 ? -0.969 10.238 -20.149 1.00 85.00 211 LYS A O 1
ATOM 1673 N N . THR A 1 212 ? 0.688 8.800 -19.687 1.00 81.69 212 THR A N 1
ATOM 1674 C CA . THR A 1 212 ? 0.247 8.553 -18.310 1.00 81.69 212 THR A CA 1
ATOM 1675 C C . THR A 1 212 ? 0.294 9.842 -17.484 1.00 81.69 212 THR A C 1
ATOM 1677 O O . THR A 1 212 ? -0.566 10.058 -16.638 1.00 81.69 212 THR A O 1
ATOM 1680 N N . ALA A 1 213 ? 1.251 10.744 -17.732 1.00 78.56 213 ALA A N 1
ATOM 1681 C CA . ALA A 1 213 ? 1.338 12.018 -17.019 1.00 78.56 213 ALA A CA 1
ATOM 1682 C C . ALA A 1 213 ? 0.135 12.932 -17.279 1.00 78.56 213 ALA A C 1
ATOM 1684 O O . ALA A 1 213 ? -0.296 13.621 -16.353 1.00 78.56 213 ALA A O 1
ATOM 1685 N N . SER A 1 214 ? -0.432 12.914 -18.488 1.00 75.06 214 SER A N 1
ATOM 1686 C CA . SER A 1 214 ? -1.663 13.646 -18.799 1.00 75.06 214 SER A CA 1
ATOM 1687 C C . SER A 1 214 ? -2.927 12.943 -18.309 1.00 75.06 214 SER A C 1
ATOM 1689 O O . SER A 1 214 ? -3.799 13.598 -17.746 1.00 75.06 214 SER A O 1
ATOM 1691 N N . GLU A 1 215 ? -3.031 11.630 -18.517 1.00 81.81 215 GLU A N 1
ATOM 1692 C CA . GLU A 1 215 ? -4.271 10.879 -18.275 1.00 81.81 215 GLU A CA 1
ATOM 1693 C C . GLU A 1 215 ? -4.426 10.474 -16.803 1.00 81.81 215 GLU A C 1
ATOM 1695 O O . GLU A 1 215 ? -5.546 10.413 -16.297 1.00 81.81 215 GLU A O 1
ATOM 1700 N N . ARG A 1 216 ? -3.297 10.295 -16.098 1.00 89.06 216 ARG A N 1
ATOM 1701 C CA . ARG A 1 216 ? -3.187 9.604 -14.802 1.00 89.06 216 ARG A CA 1
ATOM 1702 C C . ARG A 1 216 ? -3.703 8.157 -14.892 1.00 89.06 216 ARG A C 1
ATOM 1704 O O . ARG A 1 216 ? -4.395 7.777 -15.826 1.00 89.06 216 ARG A O 1
ATOM 1711 N N . ASP A 1 217 ? -3.319 7.317 -13.941 1.00 93.25 217 ASP A N 1
ATOM 1712 C CA . ASP A 1 217 ? -3.730 5.911 -13.894 1.00 93.25 217 ASP A CA 1
ATOM 1713 C C . ASP A 1 217 ? -4.670 5.700 -12.702 1.00 93.25 217 ASP A C 1
ATOM 1715 O O . ASP A 1 217 ? -4.239 5.735 -11.551 1.00 93.25 217 ASP A O 1
ATOM 1719 N N . SER A 1 218 ? -5.962 5.488 -12.970 1.00 95.25 218 SER A N 1
ATOM 1720 C CA . SER A 1 218 ? -7.014 5.400 -11.941 1.00 95.25 218 SER A CA 1
ATOM 1721 C C . SER A 1 218 ? -6.881 4.221 -10.978 1.00 95.25 218 SER A C 1
ATOM 1723 O O . SER A 1 218 ? -7.625 4.139 -10.000 1.00 95.25 218 SER A O 1
ATOM 1725 N N . ARG A 1 219 ? -5.961 3.293 -11.261 1.00 97.19 219 ARG A N 1
ATOM 1726 C CA . ARG A 1 219 ? -5.631 2.175 -10.375 1.00 97.19 219 ARG A CA 1
ATOM 1727 C C . ARG A 1 219 ? -4.780 2.619 -9.188 1.00 97.19 219 ARG A C 1
ATOM 1729 O O . ARG A 1 219 ? -4.680 1.886 -8.212 1.00 97.19 219 ARG A O 1
ATOM 1736 N N . PHE A 1 220 ? -4.133 3.782 -9.273 1.00 97.25 220 PHE A N 1
ATOM 1737 C CA . PHE A 1 220 ? -3.152 4.225 -8.292 1.00 97.25 220 PHE A CA 1
ATOM 1738 C C . PHE A 1 220 ? -3.749 5.128 -7.223 1.00 97.25 220 PHE A C 1
ATOM 1740 O O . PHE A 1 220 ? -4.212 6.232 -7.501 1.00 97.25 220 PHE A O 1
ATOM 1747 N N . TRP A 1 221 ? -3.570 4.706 -5.979 1.00 97.69 221 TRP A N 1
ATOM 1748 C CA . TRP A 1 221 ? -3.673 5.535 -4.794 1.00 97.69 221 TRP A CA 1
ATOM 1749 C C . TRP A 1 221 ? -2.290 5.810 -4.229 1.00 97.69 221 TRP A C 1
ATOM 1751 O O . TRP A 1 221 ? -1.489 4.901 -3.994 1.00 97.69 221 TRP A O 1
ATOM 1761 N N . LEU A 1 222 ? -2.025 7.085 -3.973 1.00 95.12 222 LEU A N 1
ATOM 1762 C CA . LEU A 1 222 ? -0.868 7.531 -3.221 1.00 95.12 222 LEU A CA 1
ATOM 1763 C C . LEU A 1 222 ? -1.365 8.229 -1.972 1.00 95.12 222 LEU A C 1
ATOM 1765 O O . LEU A 1 222 ? -2.008 9.275 -2.051 1.00 95.12 222 LEU A O 1
ATOM 1769 N N . VAL A 1 223 ? -1.025 7.662 -0.824 1.00 95.31 223 VAL A N 1
ATOM 1770 C CA . VAL A 1 223 ? -1.408 8.207 0.472 1.00 95.31 223 VAL A CA 1
ATOM 1771 C C . VAL A 1 223 ? -0.141 8.448 1.277 1.00 95.31 223 VAL A C 1
ATOM 1773 O O . VAL A 1 223 ? 0.673 7.548 1.464 1.00 95.31 223 VAL A O 1
ATOM 1776 N N . ALA A 1 224 ? 0.072 9.678 1.719 1.00 91.00 224 ALA A N 1
ATOM 1777 C CA . ALA A 1 224 ? 1.257 10.064 2.459 1.00 91.00 224 ALA A CA 1
ATOM 1778 C C . ALA A 1 224 ? 0.914 11.018 3.601 1.00 91.00 224 ALA A C 1
ATOM 1780 O O . ALA A 1 224 ? -0.053 11.784 3.531 1.00 91.00 224 ALA A O 1
ATOM 1781 N N . ASN A 1 225 ? 1.743 10.968 4.638 1.00 85.81 225 ASN A N 1
ATOM 1782 C CA . ASN A 1 225 ? 1.677 11.904 5.745 1.00 85.81 225 ASN A CA 1
ATOM 1783 C C . ASN A 1 225 ? 2.105 13.313 5.291 1.00 85.81 225 ASN A C 1
ATOM 1785 O O . ASN A 1 225 ? 2.946 13.452 4.404 1.00 85.81 225 ASN A O 1
ATOM 1789 N N . TYR A 1 226 ? 1.549 14.365 5.895 1.00 76.94 226 TYR A N 1
ATOM 1790 C CA . TYR A 1 226 ? 1.875 15.752 5.532 1.00 76.94 226 TYR A CA 1
ATOM 1791 C C . TYR A 1 226 ? 3.363 16.106 5.712 1.00 76.94 226 TYR A C 1
ATOM 1793 O O . TYR A 1 226 ? 3.967 16.807 4.884 1.00 76.94 226 TYR A O 1
ATOM 1801 N N . ALA A 1 227 ? 3.956 15.634 6.810 1.00 65.69 227 ALA A N 1
ATOM 1802 C CA . ALA A 1 227 ? 5.264 16.075 7.267 1.00 65.69 227 ALA A CA 1
ATOM 1803 C C . ALA A 1 227 ? 6.431 15.274 6.675 1.00 65.69 227 ALA A C 1
ATOM 1805 O O . ALA A 1 227 ? 7.570 15.722 6.785 1.00 65.69 227 ALA A O 1
ATOM 1806 N N . GLU A 1 228 ? 6.188 14.118 6.052 1.00 69.75 228 GLU A N 1
ATOM 1807 C CA . GLU A 1 228 ? 7.253 13.163 5.728 1.00 69.75 228 GLU A CA 1
ATOM 1808 C C . GLU A 1 228 ? 8.291 13.696 4.722 1.00 69.75 228 GLU A C 1
ATOM 1810 O O . GLU A 1 228 ? 7.982 14.367 3.732 1.00 69.75 228 GLU A O 1
ATOM 1815 N N . GLY A 1 229 ? 9.566 13.420 5.009 1.00 59.88 229 GLY A N 1
ATOM 1816 C CA . GLY A 1 229 ? 10.694 13.996 4.274 1.00 59.88 229 GLY A CA 1
ATOM 1817 C C . GLY A 1 229 ? 10.974 13.360 2.907 1.00 59.88 229 GLY A C 1
ATOM 1818 O O . GLY A 1 229 ? 11.628 13.982 2.072 1.00 59.88 229 GLY A O 1
ATOM 1819 N N . ILE A 1 230 ? 10.481 12.151 2.632 1.00 67.12 230 ILE A N 1
ATOM 1820 C CA . ILE A 1 230 ? 10.694 11.443 1.358 1.00 67.12 230 ILE A CA 1
ATOM 1821 C C . ILE A 1 230 ? 9.790 11.991 0.244 1.00 67.12 230 ILE A C 1
ATOM 1823 O O . ILE A 1 230 ? 10.066 11.734 -0.933 1.00 67.12 230 ILE A O 1
ATOM 1827 N N . ARG A 1 231 ? 8.809 12.858 0.547 1.00 69.31 231 ARG A N 1
ATOM 1828 C CA . ARG A 1 231 ? 7.997 13.577 -0.456 1.00 69.31 231 ARG A CA 1
ATOM 1829 C C . ARG A 1 231 ? 8.832 14.206 -1.562 1.00 69.31 231 ARG A C 1
ATOM 1831 O O . ARG A 1 231 ? 8.412 14.207 -2.715 1.00 69.31 231 ARG A O 1
ATOM 1838 N N . TYR A 1 232 ? 10.034 14.690 -1.242 1.00 63.06 232 TYR A N 1
ATOM 1839 C CA . TYR A 1 232 ? 10.929 15.316 -2.215 1.00 63.06 232 TYR A CA 1
ATOM 1840 C C . TYR A 1 232 ? 11.415 14.341 -3.296 1.00 63.06 232 TYR A C 1
ATOM 1842 O O . TYR A 1 232 ? 11.615 14.761 -4.434 1.00 63.06 232 TYR A O 1
ATOM 1850 N N . THR A 1 233 ? 11.514 13.041 -2.998 1.00 65.75 233 THR A N 1
ATOM 1851 C CA . THR A 1 233 ? 11.827 11.996 -3.996 1.00 65.75 233 THR A CA 1
ATOM 1852 C C . THR A 1 233 ? 10.722 11.797 -5.025 1.00 65.75 233 THR A C 1
ATOM 1854 O O . THR A 1 233 ? 10.991 11.289 -6.104 1.00 65.75 233 THR A O 1
ATOM 1857 N N . ARG A 1 234 ? 9.499 12.247 -4.729 1.00 69.19 234 ARG A N 1
ATOM 1858 C CA . ARG A 1 234 ? 8.344 12.186 -5.639 1.00 69.19 234 ARG A CA 1
ATOM 1859 C C . ARG A 1 234 ? 8.146 13.468 -6.438 1.00 69.19 234 ARG A C 1
ATOM 1861 O O . ARG A 1 234 ? 7.179 13.590 -7.184 1.00 69.19 234 ARG A O 1
ATOM 1868 N N . THR A 1 235 ? 9.019 14.453 -6.245 1.00 63.62 235 THR A N 1
ATOM 1869 C CA . THR A 1 235 ? 8.983 15.706 -6.997 1.00 63.62 235 THR A CA 1
ATOM 1870 C C . THR A 1 235 ? 9.939 15.638 -8.181 1.00 63.62 235 THR A C 1
ATOM 1872 O O . THR A 1 235 ? 10.951 14.939 -8.145 1.00 63.62 235 THR A O 1
ATOM 1875 N N . ASN A 1 236 ? 9.679 16.448 -9.211 1.00 61.31 236 ASN A N 1
ATOM 1876 C CA . ASN A 1 236 ? 10.544 16.546 -10.393 1.00 61.31 236 ASN A CA 1
ATOM 1877 C C . ASN A 1 236 ? 11.999 16.938 -10.067 1.00 61.31 236 ASN A C 1
ATOM 1879 O O . ASN A 1 236 ? 12.875 16.779 -10.917 1.00 61.31 236 ASN A O 1
ATOM 1883 N N . PHE A 1 237 ? 12.277 17.421 -8.850 1.00 63.31 237 PHE A N 1
ATOM 1884 C CA . PHE A 1 237 ? 13.608 17.818 -8.396 1.00 63.31 237 PHE A CA 1
ATOM 1885 C C . PHE A 1 237 ? 14.643 16.677 -8.437 1.00 63.31 237 PHE A C 1
ATOM 1887 O O . PHE A 1 237 ? 15.827 16.939 -8.651 1.00 63.31 237 PHE A O 1
ATOM 1894 N N . LEU A 1 238 ? 14.210 15.421 -8.274 1.00 69.19 238 LEU A N 1
ATOM 1895 C CA . LEU A 1 238 ? 15.084 14.238 -8.295 1.00 69.19 238 LEU A CA 1
ATOM 1896 C C . LEU A 1 238 ? 14.894 13.350 -9.535 1.00 69.19 238 LEU A C 1
ATOM 1898 O O . LEU A 1 238 ? 15.450 12.261 -9.584 1.00 69.19 238 LEU A O 1
ATOM 1902 N N . SER A 1 239 ? 14.189 13.828 -10.567 1.00 71.25 239 SER A N 1
ATOM 1903 C CA . SER A 1 239 ? 13.938 13.076 -11.816 1.00 71.25 239 SER A CA 1
ATOM 1904 C C . SER A 1 239 ? 15.202 12.683 -12.599 1.00 71.25 239 SER A C 1
ATOM 1906 O O . SER A 1 239 ? 15.163 11.792 -13.437 1.00 71.25 239 SER A O 1
ATOM 1908 N N . TRP A 1 240 ? 16.342 13.324 -12.327 1.00 69.94 240 TRP A N 1
ATOM 1909 C CA . TRP A 1 240 ? 17.641 12.981 -12.919 1.00 69.94 240 TRP A CA 1
ATOM 1910 C C . TRP A 1 240 ? 18.318 11.774 -12.244 1.00 69.94 240 TRP A C 1
ATOM 1912 O O . TRP A 1 240 ? 19.344 11.294 -12.726 1.00 69.94 240 TRP A O 1
ATOM 1922 N N .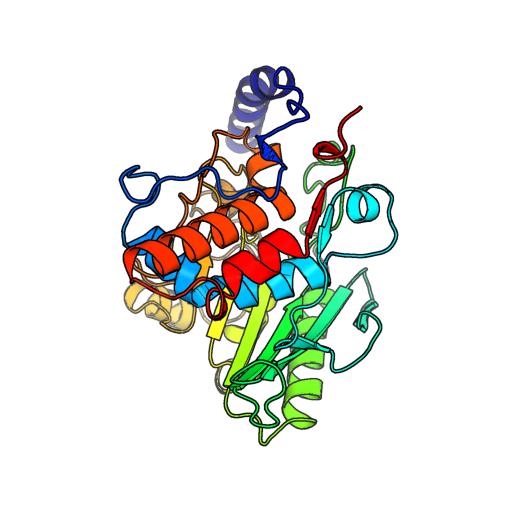 VAL A 1 241 ? 17.785 11.293 -11.117 1.00 75.19 241 VAL A N 1
ATOM 1923 C CA . VAL A 1 241 ? 18.300 10.119 -10.405 1.00 75.19 241 VAL A CA 1
ATOM 1924 C C . VAL A 1 241 ? 17.723 8.855 -11.040 1.00 75.19 241 VAL A C 1
ATOM 1926 O O . VAL A 1 241 ? 16.511 8.695 -11.144 1.00 75.19 241 VAL A O 1
ATOM 1929 N N . SER A 1 242 ? 18.592 7.922 -11.435 1.00 80.06 242 SER A N 1
ATOM 1930 C CA . SER A 1 242 ? 18.173 6.684 -12.105 1.00 80.06 242 SER A CA 1
ATOM 1931 C C . SER A 1 242 ? 17.140 5.885 -11.298 1.00 80.06 242 SER A C 1
ATOM 1933 O O . SER A 1 242 ? 17.354 5.548 -10.125 1.00 80.06 242 SER A O 1
ATOM 1935 N N . GLY A 1 243 ? 16.034 5.562 -11.969 1.00 82.00 243 GLY A N 1
ATOM 1936 C CA . GLY A 1 243 ? 14.894 4.829 -11.430 1.00 82.00 243 GLY A CA 1
ATOM 1937 C C . GLY A 1 243 ? 13.884 5.692 -10.677 1.00 82.00 243 GLY A C 1
ATOM 1938 O O . GLY A 1 243 ? 12.849 5.154 -10.291 1.00 82.00 243 GLY A O 1
ATOM 1939 N N . VAL A 1 244 ? 14.166 6.981 -10.438 1.00 83.81 244 VAL A N 1
ATOM 1940 C CA . VAL A 1 244 ? 13.213 7.923 -9.837 1.00 83.81 244 VAL A CA 1
ATOM 1941 C C . VAL A 1 244 ? 12.219 8.381 -10.889 1.00 83.81 244 VAL A C 1
ATOM 1943 O O . VAL A 1 244 ? 12.590 9.011 -11.873 1.00 83.81 244 VAL A O 1
ATOM 1946 N N . ASP A 1 245 ? 10.948 8.087 -10.643 1.00 85.62 245 ASP A N 1
ATOM 1947 C CA . ASP A 1 245 ? 9.832 8.446 -11.506 1.00 85.62 245 ASP A CA 1
ATOM 1948 C C . ASP A 1 245 ? 8.614 8.812 -10.643 1.00 85.62 245 ASP A C 1
ATOM 1950 O O . ASP A 1 245 ? 8.547 8.561 -9.437 1.00 85.62 245 ASP A O 1
ATOM 1954 N N . TRP A 1 246 ? 7.634 9.457 -11.263 1.00 85.38 246 TRP A N 1
ATOM 1955 C CA . TRP A 1 246 ? 6.416 9.886 -10.589 1.00 85.38 246 TRP A CA 1
ATOM 1956 C C . TRP A 1 246 ? 5.393 8.735 -10.529 1.00 85.38 246 TRP A C 1
ATOM 1958 O O . TRP A 1 246 ? 5.226 7.982 -11.486 1.00 85.38 246 TRP A O 1
ATOM 1968 N N . ILE A 1 247 ? 4.677 8.608 -9.408 1.00 89.12 247 ILE A N 1
ATOM 1969 C CA . ILE A 1 247 ? 3.614 7.603 -9.240 1.00 89.12 247 ILE A CA 1
ATOM 1970 C C . ILE A 1 247 ? 2.305 8.141 -9.835 1.00 89.12 247 ILE A C 1
ATOM 1972 O O . ILE A 1 247 ? 1.892 9.241 -9.448 1.00 89.12 247 ILE A O 1
ATOM 1976 N N . PRO A 1 248 ? 1.616 7.389 -10.720 1.00 91.56 248 PRO A N 1
ATOM 1977 C CA . PRO A 1 248 ? 0.570 7.954 -11.555 1.00 91.56 248 PRO A CA 1
ATOM 1978 C C . PRO A 1 248 ? -0.823 8.175 -10.969 1.00 91.56 248 PRO A C 1
ATOM 1980 O O . PRO A 1 248 ? -1.797 8.199 -11.717 1.00 91.56 248 PRO A O 1
ATOM 1983 N N . ALA A 1 249 ? -0.926 8.441 -9.669 1.00 92.00 249 ALA A N 1
ATOM 1984 C CA . ALA A 1 249 ? -2.206 8.668 -9.006 1.00 92.00 249 ALA A CA 1
ATOM 1985 C C . ALA A 1 249 ? -2.940 9.933 -9.531 1.00 92.00 249 ALA A C 1
ATOM 1987 O O . ALA A 1 249 ? -2.344 11.018 -9.624 1.00 92.00 249 ALA A O 1
ATOM 1988 N N . PRO A 1 250 ? -4.242 9.838 -9.858 1.00 92.88 250 PRO A N 1
ATOM 1989 C CA . PRO A 1 250 ? -5.133 10.973 -10.072 1.00 92.88 250 PRO A CA 1
ATOM 1990 C C . PRO A 1 250 ? -5.179 11.931 -8.884 1.00 92.88 250 PRO A C 1
ATOM 1992 O O . PRO A 1 250 ? -4.932 11.550 -7.744 1.00 92.88 250 PRO A O 1
ATOM 1995 N N . LYS A 1 251 ? -5.566 13.189 -9.127 1.00 88.94 251 LYS A N 1
ATOM 1996 C CA . LYS A 1 251 ? -5.593 14.233 -8.082 1.00 88.94 251 LYS A CA 1
ATOM 1997 C C . LYS A 1 251 ? -6.443 13.854 -6.863 1.00 88.94 251 LYS A C 1
ATOM 1999 O O . LYS A 1 251 ? -6.071 14.187 -5.751 1.00 88.94 251 LYS A O 1
ATOM 2004 N N . ASN A 1 252 ? -7.563 13.165 -7.070 1.00 89.88 252 ASN A N 1
ATOM 2005 C CA . ASN A 1 252 ? -8.458 12.701 -6.005 1.00 89.88 252 ASN A CA 1
ATOM 2006 C C . ASN A 1 252 ? -8.006 11.388 -5.335 1.00 89.88 252 ASN A C 1
ATOM 2008 O O . ASN A 1 252 ? -8.651 10.954 -4.386 1.00 89.88 252 ASN A O 1
ATOM 2012 N N . GLN A 1 253 ? -6.943 10.755 -5.836 1.00 94.62 253 GLN A N 1
ATOM 2013 C CA . GLN A 1 253 ? -6.306 9.559 -5.273 1.00 94.62 253 GLN A CA 1
ATOM 2014 C C . GLN A 1 253 ? -4.868 9.851 -4.798 1.00 94.62 253 GLN A C 1
ATOM 2016 O O . GLN A 1 253 ? -4.163 8.951 -4.349 1.00 94.62 253 GLN A O 1
ATOM 2021 N N . PHE A 1 254 ? -4.434 11.113 -4.887 1.00 92.62 254 PHE A N 1
ATOM 2022 C CA . PHE A 1 254 ? -3.161 11.620 -4.390 1.00 92.62 254 PHE A CA 1
ATOM 2023 C C . PHE A 1 254 ? -3.427 12.431 -3.119 1.00 92.62 254 PHE A C 1
ATOM 2025 O O . PHE A 1 254 ? -3.756 13.615 -3.177 1.00 92.62 254 PHE A O 1
ATOM 2032 N N . VAL A 1 255 ? -3.294 11.786 -1.964 1.00 92.75 255 VAL A N 1
ATOM 2033 C CA . VAL A 1 255 ? -3.551 12.388 -0.653 1.00 92.75 255 VAL A CA 1
ATOM 2034 C C . VAL A 1 255 ? -2.249 12.430 0.131 1.00 92.75 255 VAL A C 1
ATOM 2036 O O . VAL A 1 255 ? -1.821 11.439 0.703 1.00 92.75 255 VAL A O 1
ATOM 2039 N N . ASN A 1 256 ? -1.592 13.583 0.156 1.00 88.19 256 ASN A N 1
ATOM 2040 C CA . ASN A 1 256 ? -0.275 13.770 0.775 1.00 88.19 256 ASN A CA 1
ATOM 2041 C C . ASN A 1 256 ? -0.325 14.617 2.053 1.00 88.19 256 ASN A C 1
ATOM 2043 O O . ASN A 1 256 ? 0.617 15.359 2.335 1.00 88.19 256 ASN A O 1
ATOM 2047 N N . ARG A 1 257 ? -1.455 14.578 2.762 1.00 88.44 257 ARG A N 1
ATOM 2048 C CA . ARG A 1 257 ? -1.706 15.436 3.921 1.00 88.44 257 ARG A CA 1
ATOM 2049 C C . ARG A 1 257 ? -2.334 14.737 5.123 1.00 88.44 257 ARG A C 1
ATOM 2051 O O . ARG A 1 257 ? -2.695 15.430 6.059 1.00 88.44 257 ARG A O 1
ATOM 2058 N N . ILE A 1 258 ? -2.364 13.399 5.128 1.00 87.94 258 ILE A N 1
ATOM 2059 C CA . ILE A 1 258 ? -2.886 12.634 6.267 1.00 87.94 258 ILE A CA 1
ATOM 2060 C C . ILE A 1 258 ? -2.052 12.967 7.505 1.00 87.94 258 ILE A C 1
ATOM 2062 O O . ILE A 1 258 ? -0.882 12.595 7.587 1.00 87.94 258 ILE A O 1
ATOM 2066 N N . GLU A 1 259 ? -2.631 13.691 8.453 1.00 84.62 259 GLU A N 1
ATOM 2067 C CA . GLU A 1 259 ? -1.944 14.075 9.682 1.00 84.62 259 GLU A CA 1
ATOM 2068 C C . GLU A 1 259 ? -2.955 14.202 10.821 1.00 84.62 259 GLU A C 1
ATOM 2070 O O . GLU A 1 259 ? -3.688 15.181 10.926 1.00 84.62 259 GLU A O 1
ATOM 2075 N N . LEU A 1 260 ? -2.980 13.208 11.710 1.00 79.25 260 LEU A N 1
ATOM 2076 C CA . LEU A 1 260 ? -3.782 13.282 12.933 1.00 79.25 260 LEU A CA 1
ATOM 2077 C C . LEU A 1 260 ? -3.143 14.247 13.941 1.00 79.25 260 LEU A C 1
ATOM 2079 O O . LEU A 1 260 ? -3.816 15.016 14.631 1.00 79.25 260 LEU A O 1
ATOM 2083 N N . VAL A 1 261 ? -1.815 14.177 14.037 1.00 70.62 261 VAL A N 1
ATOM 2084 C CA . VAL A 1 261 ? -0.986 14.964 14.947 1.00 70.62 261 VAL A CA 1
ATOM 2085 C C . VAL A 1 261 ? 0.254 15.413 14.196 1.00 70.62 261 VAL A C 1
ATOM 2087 O O . VAL A 1 261 ? 0.853 14.629 13.466 1.00 70.62 261 VAL A O 1
ATOM 2090 N N . LYS A 1 262 ? 0.677 16.656 14.434 1.00 72.38 262 LYS A N 1
ATOM 2091 C CA . LYS A 1 262 ? 1.911 17.194 13.858 1.00 72.38 262 LYS A CA 1
ATOM 2092 C C . LYS A 1 262 ? 3.103 16.317 14.211 1.00 72.38 262 LYS A C 1
ATOM 2094 O O . LYS A 1 262 ? 3.441 16.174 15.387 1.00 72.38 262 LYS A O 1
ATOM 2099 N N . THR A 1 263 ? 3.760 15.790 13.188 1.00 69.88 263 THR A N 1
ATOM 2100 C CA . THR A 1 263 ? 4.980 14.989 13.335 1.00 69.88 263 THR A CA 1
ATOM 2101 C C . THR A 1 263 ? 6.167 15.690 12.691 1.00 69.88 263 THR A C 1
ATOM 2103 O O . THR A 1 263 ? 6.013 16.589 11.863 1.00 69.88 263 THR A O 1
ATOM 2106 N N . ASN A 1 264 ? 7.385 15.332 13.100 1.00 69.62 264 ASN A N 1
ATOM 2107 C CA . ASN A 1 264 ? 8.563 15.760 12.352 1.00 69.62 264 ASN A CA 1
ATOM 2108 C C . ASN A 1 264 ? 8.723 14.906 11.069 1.00 69.62 264 ASN A C 1
ATOM 2110 O O . ASN A 1 264 ? 8.124 13.834 10.974 1.00 69.62 264 ASN A O 1
ATOM 2114 N N . PRO A 1 265 ? 9.542 15.319 10.085 1.00 68.62 265 PRO A N 1
ATOM 2115 C CA . PRO A 1 265 ? 9.635 14.599 8.810 1.00 68.62 265 PRO A CA 1
ATOM 2116 C C . PRO A 1 265 ? 10.121 13.150 8.878 1.00 68.62 265 PRO A C 1
ATOM 2118 O O . PRO A 1 265 ? 9.852 12.368 7.966 1.00 68.62 265 PRO A O 1
ATOM 2121 N N . ILE A 1 266 ? 10.838 12.803 9.944 1.00 66.56 266 ILE A N 1
ATOM 2122 C CA . ILE A 1 266 ? 11.324 11.452 10.223 1.00 66.56 266 ILE A CA 1
ATOM 2123 C C . ILE A 1 266 ? 10.174 10.584 10.744 1.00 66.56 266 ILE A C 1
ATOM 2125 O O . ILE A 1 266 ? 9.937 9.497 10.218 1.00 66.56 266 ILE A O 1
ATOM 2129 N N . GLN A 1 267 ? 9.439 11.096 11.729 1.00 66.94 267 GLN A N 1
ATOM 2130 C CA . GLN A 1 267 ? 8.282 10.451 12.345 1.00 66.94 267 GLN A CA 1
ATOM 2131 C C . GLN A 1 267 ? 7.121 10.317 11.361 1.00 66.94 267 GLN A C 1
ATOM 2133 O O . GLN A 1 267 ? 6.525 9.254 11.271 1.00 66.94 267 GLN A O 1
ATOM 2138 N N . GLY A 1 268 ? 6.827 11.345 10.564 1.00 61.81 268 GLY A N 1
ATOM 2139 C CA . GLY A 1 268 ? 5.750 11.286 9.570 1.00 61.81 268 GLY A CA 1
ATOM 2140 C C . GLY A 1 268 ? 5.974 10.204 8.508 1.00 61.81 268 GLY A C 1
ATOM 2141 O O . GLY A 1 268 ? 5.017 9.662 7.957 1.00 61.81 268 GLY A O 1
ATOM 2142 N N . HIS A 1 269 ? 7.235 9.845 8.239 1.00 72.12 269 HIS A N 1
ATOM 2143 C CA . HIS A 1 269 ? 7.575 8.750 7.325 1.00 72.12 269 HIS A CA 1
ATOM 2144 C C . HIS A 1 269 ? 7.427 7.365 7.966 1.00 72.12 269 HIS A C 1
ATOM 2146 O O . HIS A 1 269 ? 7.353 6.352 7.267 1.00 72.12 269 HIS A O 1
ATOM 2152 N N . TYR A 1 270 ? 7.387 7.310 9.294 1.00 75.12 270 TYR A N 1
ATOM 2153 C CA . TYR A 1 270 ? 7.319 6.074 10.045 1.00 75.12 270 TYR A CA 1
ATOM 2154 C C . TYR A 1 270 ? 6.000 5.337 9.778 1.00 75.12 270 TYR A C 1
ATOM 2156 O O . TYR A 1 270 ? 4.910 5.903 9.874 1.00 75.12 270 TYR A O 1
ATOM 2164 N N . ARG A 1 271 ? 6.107 4.050 9.431 1.00 77.62 271 ARG A N 1
ATOM 2165 C CA . ARG A 1 271 ? 4.992 3.211 8.952 1.00 77.62 271 ARG A CA 1
ATOM 2166 C C . ARG A 1 271 ? 3.789 3.200 9.898 1.00 77.62 271 ARG A C 1
ATOM 2168 O O . ARG A 1 271 ? 2.658 3.347 9.443 1.00 77.62 271 ARG A O 1
ATOM 2175 N N . TYR A 1 272 ? 4.038 3.100 11.204 1.00 82.62 272 TYR A N 1
ATOM 2176 C CA . TYR A 1 272 ? 2.978 3.021 12.206 1.00 82.62 272 TYR A CA 1
ATOM 2177 C C . TYR A 1 272 ? 2.259 4.361 12.426 1.00 82.62 272 TYR A C 1
ATOM 2179 O O . TYR A 1 272 ? 1.092 4.347 12.804 1.00 82.62 272 TYR A O 1
ATOM 2187 N N . ILE A 1 273 ? 2.891 5.503 12.111 1.00 83.44 273 ILE A N 1
ATOM 2188 C CA . ILE A 1 273 ? 2.239 6.821 12.177 1.00 83.44 273 ILE A CA 1
ATOM 2189 C C . ILE A 1 273 ? 1.186 6.950 11.081 1.00 83.44 273 ILE A C 1
ATOM 2191 O O . ILE A 1 273 ? 0.023 7.198 11.387 1.00 83.44 273 ILE A O 1
ATOM 2195 N N . LEU A 1 274 ? 1.561 6.744 9.812 1.00 89.06 274 LEU A N 1
ATOM 2196 C CA . LEU A 1 274 ? 0.590 6.853 8.720 1.00 89.06 274 LEU A CA 1
ATOM 2197 C C . LEU A 1 274 ? -0.478 5.755 8.808 1.00 89.06 274 LEU A C 1
ATOM 2199 O O . LEU A 1 274 ? -1.643 6.040 8.552 1.00 89.06 274 LEU A O 1
ATOM 2203 N N . PHE A 1 275 ? -0.105 4.530 9.197 1.00 92.75 275 PHE A N 1
ATOM 2204 C CA . PHE A 1 275 ? -1.079 3.479 9.494 1.00 92.75 275 PHE A CA 1
ATOM 2205 C C . PHE A 1 275 ? -2.106 3.968 10.519 1.00 92.75 275 PHE A C 1
ATOM 2207 O O . PHE A 1 275 ? -3.289 4.025 10.197 1.00 92.75 275 PHE A O 1
ATOM 2214 N N . ARG A 1 276 ? -1.663 4.396 11.709 1.00 89.25 276 ARG A N 1
ATOM 2215 C CA . ARG A 1 276 ? -2.553 4.878 12.770 1.00 89.25 276 ARG A CA 1
ATOM 2216 C C . ARG A 1 276 ? -3.447 6.004 12.262 1.00 89.25 276 ARG A C 1
ATOM 2218 O O . ARG A 1 276 ? -4.664 5.893 12.355 1.00 89.25 276 ARG A O 1
ATOM 2225 N N . ASP A 1 277 ? -2.863 7.062 11.709 1.00 89.69 277 ASP A N 1
ATOM 2226 C CA . ASP A 1 277 ? -3.609 8.248 11.283 1.00 89.69 277 ASP A CA 1
ATOM 2227 C C . ASP A 1 277 ? -4.682 7.893 10.244 1.00 89.69 277 ASP A C 1
ATOM 2229 O O . ASP A 1 277 ? -5.811 8.379 10.330 1.00 89.69 277 ASP A O 1
ATOM 2233 N N . LEU A 1 278 ? -4.369 6.985 9.313 1.00 93.44 278 LEU A N 1
ATOM 2234 C CA . LEU A 1 278 ? -5.325 6.535 8.308 1.00 93.44 278 LEU A CA 1
ATOM 2235 C C . LEU A 1 278 ? -6.430 5.648 8.902 1.00 93.44 278 LEU A C 1
ATOM 2237 O O . LEU A 1 278 ? -7.584 5.782 8.500 1.00 93.44 278 LEU A O 1
ATOM 2241 N N . ILE A 1 279 ? -6.122 4.777 9.870 1.00 93.56 279 ILE A N 1
ATOM 2242 C CA . ILE A 1 279 ? -7.156 3.985 10.553 1.00 93.56 279 ILE A CA 1
ATOM 2243 C C . ILE A 1 279 ? -8.075 4.891 11.388 1.00 93.56 279 ILE A C 1
ATOM 2245 O O . ILE A 1 279 ? -9.293 4.727 11.330 1.00 93.56 279 ILE A O 1
ATOM 2249 N N . PHE A 1 280 ? -7.537 5.886 12.100 1.00 91.31 280 PHE A N 1
ATOM 2250 C CA . PHE A 1 280 ? -8.345 6.872 12.830 1.00 91.31 280 PHE A CA 1
ATOM 2251 C C . PHE A 1 280 ? -9.256 7.673 11.891 1.00 91.31 280 PHE A C 1
ATOM 2253 O O . PHE A 1 280 ? -10.435 7.856 12.189 1.00 91.31 280 PHE A O 1
ATOM 2260 N N . ALA A 1 281 ? -8.748 8.100 10.732 1.00 92.69 281 ALA A N 1
ATOM 2261 C CA . ALA A 1 281 ? -9.561 8.768 9.719 1.00 92.69 281 ALA A CA 1
ATOM 2262 C C . ALA A 1 281 ? -10.675 7.853 9.167 1.00 92.69 281 ALA A C 1
ATOM 2264 O O . ALA A 1 281 ? -11.802 8.303 8.959 1.00 92.69 281 ALA A O 1
ATOM 2265 N N . ALA A 1 282 ? -10.399 6.559 8.965 1.00 94.75 282 ALA A N 1
ATOM 2266 C CA . ALA A 1 282 ? -11.384 5.587 8.482 1.00 94.75 282 ALA A CA 1
ATOM 2267 C C . ALA A 1 282 ? -12.472 5.291 9.529 1.00 94.75 282 ALA A C 1
ATOM 2269 O O . ALA A 1 282 ? -13.652 5.137 9.200 1.00 94.75 282 ALA A O 1
ATOM 2270 N N . GLU A 1 283 ? -12.081 5.242 10.800 1.00 93.31 283 GLU A N 1
ATOM 2271 C CA . GLU A 1 283 ? -12.990 5.118 11.935 1.00 93.31 283 GLU A CA 1
ATOM 2272 C C . GLU A 1 283 ? -13.889 6.363 12.049 1.00 93.31 283 GLU A C 1
ATOM 2274 O O . GLU A 1 283 ? -15.110 6.236 12.187 1.00 93.31 283 GLU A O 1
ATOM 2279 N N . GLN A 1 284 ? -13.322 7.563 11.881 1.00 91.00 284 GLN A N 1
ATOM 2280 C CA . GLN A 1 284 ? -14.088 8.808 11.869 1.00 91.00 284 GLN A CA 1
ATOM 2281 C C . GLN A 1 284 ? -15.074 8.868 10.688 1.00 91.00 284 GLN A C 1
ATOM 2283 O O . GLN A 1 284 ? -16.238 9.217 10.903 1.00 91.00 284 GLN A O 1
ATOM 2288 N N . ASP A 1 285 ? -14.668 8.483 9.466 1.00 93.38 285 ASP A N 1
ATOM 2289 C CA . ASP A 1 285 ? -15.579 8.390 8.304 1.00 93.38 285 ASP A CA 1
ATOM 2290 C C . ASP A 1 285 ? -16.734 7.419 8.588 1.00 93.38 285 ASP A C 1
ATOM 2292 O O . ASP A 1 285 ? -17.891 7.717 8.285 1.00 93.38 285 ASP A O 1
ATOM 2296 N N . SER A 1 286 ? -16.444 6.285 9.235 1.00 93.19 286 SER A N 1
ATOM 2297 C CA . SER A 1 286 ? -17.455 5.294 9.622 1.00 93.19 286 SER A CA 1
ATOM 2298 C C . SER A 1 286 ? -18.497 5.893 10.573 1.00 93.19 286 SER A C 1
ATOM 2300 O O . SER A 1 286 ? -19.699 5.737 10.339 1.00 93.19 286 SER A O 1
ATOM 2302 N N . ARG A 1 287 ? -18.068 6.662 11.585 1.00 90.38 287 ARG A N 1
ATOM 2303 C CA . ARG A 1 287 ? -18.979 7.369 12.504 1.00 90.38 287 ARG A CA 1
ATOM 2304 C C . ARG A 1 287 ? -19.789 8.464 11.814 1.00 90.38 287 ARG A C 1
ATOM 2306 O O . ARG A 1 287 ? -20.999 8.527 12.016 1.00 90.38 287 ARG A O 1
ATOM 2313 N N . ILE A 1 288 ? -19.161 9.282 10.966 1.00 90.75 288 ILE A N 1
ATOM 2314 C CA . ILE A 1 288 ? -19.846 10.327 10.178 1.00 90.75 288 ILE A CA 1
ATOM 2315 C C . ILE A 1 288 ? -20.958 9.718 9.312 1.00 90.75 288 ILE A C 1
ATOM 2317 O O . ILE A 1 288 ? -22.022 10.312 9.149 1.00 90.75 288 ILE A O 1
ATOM 2321 N N . ARG A 1 289 ? -20.734 8.513 8.779 1.00 91.31 289 ARG A N 1
ATOM 2322 C CA . ARG A 1 289 ? -21.694 7.786 7.936 1.00 91.31 289 ARG A CA 1
ATOM 2323 C C . ARG A 1 289 ? -22.710 6.950 8.717 1.00 91.31 289 ARG A C 1
ATOM 2325 O O . ARG A 1 289 ? -23.526 6.278 8.091 1.00 91.31 289 ARG A O 1
ATOM 2332 N N . GLY A 1 290 ? -22.675 6.979 10.050 1.00 91.56 290 GLY A N 1
ATOM 2333 C CA . GLY A 1 290 ? -23.610 6.244 10.900 1.00 91.56 290 GLY A CA 1
ATOM 2334 C C . GLY A 1 290 ? -23.407 4.725 10.896 1.00 91.56 290 GLY A C 1
ATOM 2335 O O . GLY A 1 290 ? -24.360 3.987 11.142 1.00 91.56 290 GLY A O 1
ATOM 2336 N N . VAL A 1 291 ? -22.195 4.241 10.600 1.00 91.75 291 VAL A N 1
ATOM 2337 C CA . VAL A 1 291 ? -21.857 2.815 10.734 1.00 91.75 291 VAL A CA 1
ATOM 2338 C C . VAL A 1 291 ? -21.900 2.443 12.215 1.00 91.75 291 VAL A C 1
ATOM 2340 O O . VAL A 1 291 ? -21.302 3.122 13.050 1.00 91.75 291 VAL A O 1
ATOM 2343 N N . SER A 1 292 ? -22.624 1.373 12.550 1.00 90.88 292 SER A N 1
ATOM 2344 C CA . SER A 1 292 ? -22.710 0.900 13.933 1.00 90.88 292 SER A CA 1
ATOM 2345 C C . SER A 1 292 ? -21.347 0.430 14.443 1.00 90.88 292 SER A C 1
ATOM 2347 O O . SER A 1 292 ? -20.524 -0.063 13.674 1.00 90.88 292 SER A O 1
ATOM 2349 N N . GLU A 1 293 ? -21.113 0.527 15.752 1.00 85.50 293 GLU A N 1
ATOM 2350 C CA . GLU A 1 293 ? -19.839 0.120 16.357 1.00 85.50 293 GLU A CA 1
ATOM 2351 C C . GLU A 1 293 ? -19.479 -1.342 16.044 1.00 85.50 293 GLU A C 1
ATOM 2353 O O . GLU A 1 293 ? -18.336 -1.644 15.718 1.00 85.50 293 GLU A O 1
ATOM 2358 N N . ALA A 1 294 ? -20.475 -2.234 16.049 1.00 86.06 294 ALA A N 1
ATOM 2359 C CA . ALA A 1 294 ? -20.310 -3.652 15.728 1.00 86.06 294 ALA A CA 1
ATOM 2360 C C . ALA A 1 294 ? -19.911 -3.920 14.263 1.00 86.06 294 ALA A C 1
ATOM 2362 O O . ALA A 1 294 ? -19.469 -5.019 13.940 1.00 86.06 294 ALA A O 1
ATOM 2363 N N . GLN A 1 295 ? -20.094 -2.943 13.372 1.00 87.81 295 GLN A N 1
ATOM 2364 C CA . GLN A 1 295 ? -19.753 -3.018 11.948 1.00 87.81 295 GLN A CA 1
ATOM 2365 C C . GLN A 1 295 ? -18.564 -2.114 11.582 1.00 87.81 295 GLN A C 1
ATOM 2367 O O . GLN A 1 295 ? -18.152 -2.082 10.422 1.00 87.81 295 GLN A O 1
ATOM 2372 N N . ASN A 1 296 ? -18.021 -1.365 12.546 1.00 91.12 296 ASN A N 1
ATOM 2373 C CA . ASN A 1 296 ? -16.911 -0.443 12.344 1.00 91.12 296 ASN A CA 1
ATOM 2374 C C . ASN A 1 296 ? -15.586 -1.216 12.399 1.00 91.12 296 ASN A C 1
ATOM 2376 O O . ASN A 1 296 ? -14.915 -1.278 13.425 1.00 91.12 296 ASN A O 1
ATOM 2380 N N . GLU A 1 297 ? -15.220 -1.842 11.283 1.00 93.38 297 GLU A N 1
ATOM 2381 C CA . GLU A 1 297 ? -13.981 -2.617 11.187 1.00 93.38 297 GLU A CA 1
ATOM 2382 C C . GLU A 1 297 ? -12.708 -1.789 11.456 1.00 93.38 297 GLU A C 1
ATOM 2384 O O . GLU A 1 297 ? -11.838 -2.295 12.162 1.00 93.38 297 GLU A O 1
ATOM 2389 N N . PRO A 1 298 ? -12.574 -0.520 11.012 1.00 94.12 298 PRO A N 1
ATOM 2390 C CA . PRO A 1 298 ? -11.459 0.326 11.446 1.00 94.12 298 PRO A CA 1
ATOM 2391 C C . PRO A 1 298 ? -11.325 0.424 12.973 1.00 94.12 298 PRO A C 1
ATOM 2393 O O . PRO A 1 298 ? -10.214 0.355 13.495 1.00 94.12 298 PRO A O 1
ATOM 2396 N N . LEU A 1 299 ? -12.443 0.519 13.702 1.00 91.94 299 LEU A N 1
ATOM 2397 C CA . LEU A 1 299 ? -12.433 0.498 15.166 1.00 91.94 299 LEU A CA 1
ATOM 2398 C C . LEU A 1 299 ? -11.998 -0.861 15.737 1.00 91.94 299 LEU A C 1
ATOM 2400 O O . LEU A 1 299 ? -11.268 -0.888 16.728 1.00 91.94 299 LEU A O 1
ATOM 2404 N N . GLU A 1 300 ? -12.425 -1.981 15.143 1.00 91.81 300 GLU A N 1
ATOM 2405 C CA . GLU A 1 300 ? -11.940 -3.316 15.534 1.00 91.81 300 GLU A CA 1
ATOM 2406 C C . GLU A 1 300 ? -10.419 -3.409 15.362 1.00 91.81 300 GLU A C 1
ATOM 2408 O O . GLU A 1 300 ? -9.736 -3.828 16.294 1.00 91.81 300 GLU A O 1
ATOM 2413 N N . ILE A 1 301 ? -9.890 -2.935 14.229 1.00 92.94 301 ILE A N 1
ATOM 2414 C CA . ILE A 1 301 ? -8.448 -2.908 13.951 1.00 92.94 301 ILE A CA 1
ATOM 2415 C C . ILE A 1 301 ? -7.710 -2.076 15.001 1.00 92.94 301 ILE A C 1
ATOM 2417 O O . ILE A 1 301 ? -6.729 -2.562 15.552 1.00 92.94 301 ILE A O 1
ATOM 2421 N N . LEU A 1 302 ? -8.187 -0.867 15.336 1.00 89.38 302 LEU A N 1
ATOM 2422 C CA . LEU A 1 302 ? -7.585 -0.055 16.408 1.00 89.38 302 LEU A CA 1
ATOM 2423 C C . LEU A 1 302 ? -7.550 -0.813 17.736 1.00 89.38 302 LEU A C 1
ATOM 2425 O O . LEU A 1 302 ? -6.526 -0.840 18.407 1.00 89.38 302 LEU A O 1
ATOM 2429 N N . ARG A 1 303 ? -8.652 -1.457 18.125 1.00 88.19 303 ARG A N 1
ATOM 2430 C CA . ARG A 1 303 ? -8.726 -2.216 19.386 1.00 88.19 303 ARG A CA 1
ATOM 2431 C C . ARG A 1 303 ? -7.789 -3.423 19.418 1.00 88.19 303 ARG A C 1
ATOM 2433 O O . ARG A 1 303 ? -7.403 -3.850 20.501 1.00 88.19 303 ARG A O 1
ATOM 2440 N N . GLN A 1 304 ? -7.458 -3.952 18.248 1.00 89.44 304 GLN A N 1
ATOM 2441 C CA . GLN A 1 304 ? -6.588 -5.102 18.027 1.00 89.44 304 GLN A CA 1
ATOM 2442 C C . GLN A 1 304 ? -5.127 -4.719 17.756 1.00 89.44 304 GLN A C 1
ATOM 2444 O O . GLN A 1 304 ? -4.301 -5.580 17.447 1.00 89.44 304 GLN A O 1
ATOM 2449 N N . THR A 1 305 ? -4.767 -3.442 17.869 1.00 88.19 305 THR A N 1
ATOM 2450 C CA . THR A 1 305 ? -3.360 -3.049 17.909 1.00 88.19 305 THR A CA 1
ATOM 2451 C C . THR A 1 305 ? -2.884 -2.915 19.353 1.00 88.19 305 THR A C 1
ATOM 2453 O O . THR A 1 305 ? -3.666 -2.728 20.286 1.00 88.19 305 THR A O 1
ATOM 2456 N N . SER A 1 306 ? -1.577 -3.014 19.565 1.00 84.62 306 SER A N 1
ATOM 2457 C CA . SER A 1 306 ? -0.939 -2.767 20.852 1.00 84.62 306 SER A CA 1
ATOM 2458 C C . SER A 1 306 ? 0.308 -1.933 20.634 1.00 84.62 306 SER A C 1
ATOM 2460 O O . SER A 1 306 ? 1.242 -2.351 19.952 1.00 84.62 306 SER A O 1
ATOM 2462 N N . PHE A 1 307 ? 0.321 -0.743 21.222 1.00 81.44 307 PHE A N 1
ATOM 2463 C CA . PHE A 1 307 ? 1.479 0.132 21.205 1.00 81.44 307 PHE A CA 1
ATOM 2464 C C . PHE A 1 307 ? 2.061 0.211 22.615 1.00 81.44 307 PHE A C 1
ATOM 2466 O O . PHE A 1 307 ? 1.360 0.553 23.568 1.00 81.44 307 PHE A O 1
ATOM 2473 N N . ALA A 1 308 ? 3.353 -0.080 22.774 1.00 76.12 308 ALA A N 1
ATOM 2474 C CA . ALA A 1 308 ? 4.003 -0.106 24.087 1.00 76.12 308 ALA A CA 1
ATOM 2475 C C . ALA A 1 308 ? 3.887 1.241 24.820 1.00 76.12 308 ALA A C 1
ATOM 2477 O O . ALA A 1 308 ? 3.753 1.269 26.043 1.00 76.12 308 ALA A O 1
ATOM 2478 N N . ALA A 1 309 ? 3.846 2.346 24.069 1.00 73.00 309 ALA A N 1
ATOM 2479 C CA . ALA A 1 309 ? 3.633 3.700 24.578 1.00 73.00 309 ALA A CA 1
ATOM 2480 C C . ALA A 1 309 ? 2.250 3.932 25.233 1.00 73.00 309 ALA A C 1
ATOM 2482 O O . ALA A 1 309 ? 2.030 4.996 25.814 1.00 73.00 309 ALA A O 1
ATOM 2483 N N . CYS A 1 310 ? 1.335 2.962 25.144 1.00 71.25 310 CYS A N 1
ATOM 2484 C CA . CYS A 1 310 ? -0.022 2.998 25.705 1.00 71.25 310 CYS A CA 1
ATOM 2485 C C . CYS A 1 310 ? -0.162 2.221 27.006 1.00 71.25 310 CYS A C 1
ATOM 2487 O O . CYS A 1 310 ? -1.183 2.339 27.687 1.00 71.25 310 CYS A O 1
ATOM 2489 N N . SER A 1 311 ? 0.848 1.425 27.351 1.00 61.47 311 SER A N 1
ATOM 2490 C CA . SER A 1 311 ? 0.930 0.766 28.647 1.00 61.47 311 SER A CA 1
ATOM 2491 C C . SER A 1 311 ? 0.973 1.863 29.708 1.00 61.47 311 SER A C 1
ATOM 2493 O O . SER A 1 311 ? 1.898 2.677 29.718 1.00 61.47 311 SER A O 1
ATOM 2495 N N . LYS A 1 312 ? -0.041 1.929 30.578 1.00 51.28 312 LYS A N 1
ATOM 2496 C CA . LYS A 1 312 ? 0.040 2.770 31.777 1.00 51.28 312 LYS A CA 1
ATOM 2497 C C . LYS A 1 312 ? 1.278 2.309 32.552 1.00 51.28 312 LYS A C 1
ATOM 2499 O O . LYS A 1 312 ? 1.380 1.120 32.850 1.00 51.28 312 LYS A O 1
ATOM 2504 N N . GLY A 1 313 ? 2.221 3.223 32.785 1.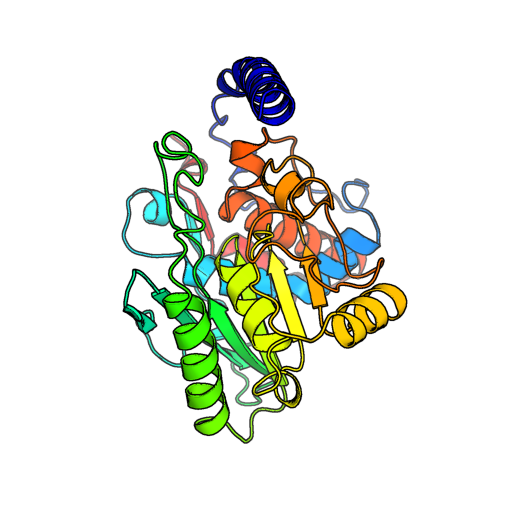00 40.03 313 GLY A N 1
ATOM 2505 C CA . GLY A 1 313 ? 3.287 3.005 33.763 1.00 40.03 313 GLY A CA 1
ATOM 2506 C C . GLY A 1 313 ? 2.715 2.754 35.150 1.00 40.03 313 GLY A C 1
ATOM 2507 O O . GLY A 1 313 ? 1.588 3.238 35.414 1.00 40.03 313 GLY A O 1
#